Protein AF-A0A1I8H0V3-F1 (afdb_monomer)

Nearest PDB structures (foldseek):
  1wdz-assembly1_B  TM=2.741E-01  e=2.315E+00  Homo sapiens
  2d1l-assembly1_A  TM=2.618E-01  e=2.797E+00  Mus musculus
  3qwe-assembly1_A-2  TM=2.546E-01  e=4.279E+00  Homo sapiens

Secondary structure (DSSP, 8-state):
----BS---TT-SS---B---HHHHS-TTTHHHHHHHHHHHHIIIIIIHHHHHHHHHHHHHHS-TTTHHHHHHHHHHHHHHHHHHHHHHIIIIIHHHHHHHHHT-HHHHHHHHHHHHHHHHHHHHHHHT-TTSS--HHHHHHHGGGT-HHHHHHHHHHHHHHHHHHHHHHHHHHHHHHHHHHTT--HHHHHHHHHHHHHH-HHHHHHHHHHHHHHHHHHHHHSS---

Solvent-accessible surface area (backbone atoms only — not comparable to full-atom values): 11715 Å² total; per-residue (Å²): 132,75,50,61,28,63,84,59,62,92,84,49,96,63,71,43,80,33,68,79,52,60,82,84,53,27,53,80,90,49,36,65,62,53,50,50,54,50,52,49,51,44,45,47,47,71,46,48,36,51,53,34,34,54,35,20,44,43,39,33,74,58,42,50,89,88,43,33,69,52,28,42,40,17,28,54,38,14,51,52,46,53,62,51,46,47,63,48,48,42,63,54,23,52,45,25,46,51,48,12,62,48,66,74,32,37,47,29,44,52,46,16,56,59,43,42,51,53,50,49,52,52,37,50,48,38,21,44,7,52,86,61,69,23,34,26,5,50,52,47,12,58,64,29,54,82,67,37,57,67,53,13,52,52,12,38,51,48,14,50,51,34,46,53,50,41,53,51,49,51,51,49,51,55,52,52,49,53,51,43,67,70,69,74,54,39,72,68,55,16,51,50,54,49,52,51,54,53,63,67,31,65,69,52,43,48,54,50,49,52,51,49,52,50,52,53,51,54,51,58,70,65,66,76,81,80,130

pLDDT: mean 87.57, std 10.64, range [41.91, 97.81]

InterPro domains:
  IPR007273 SCAMP [PF04144] (3-183)
  IPR007273 SCAMP [PTHR10687] (1-205)

Organism: NCBI:txid282301

Structure (mmCIF, N/CA/C/O backbone):
data_AF-A0A1I8H0V3-F1
#
_entry.id   AF-A0A1I8H0V3-F1
#
loop_
_atom_site.group_PDB
_atom_site.id
_atom_site.type_symbol
_atom_site.label_atom_id
_atom_site.label_alt_id
_atom_site.label_comp_id
_atom_site.label_asym_id
_atom_site.label_entity_id
_atom_site.label_seq_id
_atom_site.pdbx_PDB_ins_code
_atom_site.Cartn_x
_atom_site.Cartn_y
_atom_site.Cartn_z
_atom_site.occupancy
_atom_site.B_iso_or_equiv
_atom_site.auth_seq_id
_atom_site.auth_comp_id
_atom_site.auth_asym_id
_atom_site.auth_atom_id
_atom_site.pdbx_PDB_model_num
ATOM 1 N N . ARG A 1 1 ? -3.691 15.090 23.347 1.00 69.50 1 ARG A N 1
ATOM 2 C CA . ARG A 1 1 ? -2.360 14.449 23.194 1.00 69.50 1 ARG A CA 1
ATOM 3 C C . ARG A 1 1 ? -1.689 15.078 21.980 1.00 69.50 1 ARG A C 1
ATOM 5 O O . ARG A 1 1 ? -2.413 15.394 21.044 1.00 69.50 1 ARG A O 1
ATOM 12 N N . ASN A 1 2 ? -0.375 15.296 22.010 1.00 82.06 2 ASN A N 1
ATOM 13 C CA . ASN A 1 2 ? 0.344 15.921 20.894 1.00 82.06 2 ASN A CA 1
ATOM 14 C C . ASN A 1 2 ? 0.467 14.948 19.722 1.00 82.06 2 ASN A C 1
ATOM 16 O O . ASN A 1 2 ? 0.714 13.768 19.946 1.00 82.06 2 ASN A O 1
ATOM 20 N N . ASN A 1 3 ? 0.304 15.437 18.494 1.00 85.25 3 ASN A N 1
ATOM 21 C CA . ASN A 1 3 ? 0.481 14.622 17.296 1.00 85.25 3 ASN A CA 1
ATOM 22 C C . ASN A 1 3 ? 1.932 14.129 17.189 1.00 85.25 3 ASN A C 1
ATOM 24 O O . ASN A 1 3 ? 2.866 14.895 17.414 1.00 85.25 3 ASN A O 1
ATOM 28 N N . ASN A 1 4 ? 2.111 12.856 16.841 1.00 86.50 4 ASN A N 1
ATOM 29 C CA . ASN A 1 4 ? 3.410 12.177 16.772 1.00 86.50 4 ASN A CA 1
ATOM 30 C C . ASN A 1 4 ? 3.657 11.466 15.426 1.00 86.50 4 ASN A C 1
ATOM 32 O O . ASN A 1 4 ? 4.731 10.910 15.218 1.00 86.50 4 ASN A O 1
ATOM 36 N N . TRP A 1 5 ? 2.682 11.480 14.513 1.00 84.31 5 TRP A N 1
ATOM 37 C CA . TRP A 1 5 ? 2.722 10.767 13.244 1.00 84.31 5 TRP A CA 1
ATOM 38 C C . TRP A 1 5 ? 2.234 11.644 12.069 1.00 84.31 5 TRP A C 1
ATOM 40 O O . TRP A 1 5 ? 1.253 12.375 12.235 1.00 84.31 5 TRP A O 1
ATOM 50 N N . PRO A 1 6 ? 2.828 11.568 10.862 1.00 81.19 6 PRO A N 1
ATOM 51 C CA . PRO A 1 6 ? 3.992 10.757 10.503 1.00 81.19 6 PRO A CA 1
ATOM 52 C C . PRO A 1 6 ? 5.288 11.302 11.127 1.00 81.19 6 PRO A C 1
ATOM 54 O O . PRO A 1 6 ? 5.423 12.518 11.269 1.00 81.19 6 PRO A O 1
ATOM 57 N N . PRO A 1 7 ? 6.235 10.427 11.521 1.00 73.88 7 PRO A N 1
ATOM 58 C CA . PRO A 1 7 ? 7.533 10.840 12.041 1.00 73.88 7 PRO A CA 1
ATOM 59 C C . PRO A 1 7 ? 8.401 11.319 10.876 1.00 73.88 7 PRO A C 1
ATOM 61 O O . PRO A 1 7 ? 9.152 10.552 10.274 1.00 73.88 7 PRO A O 1
ATOM 64 N N . LEU A 1 8 ? 8.229 12.583 10.504 1.00 74.44 8 LEU A N 1
ATOM 65 C CA . LEU A 1 8 ? 8.982 13.205 9.424 1.00 74.44 8 LEU A CA 1
ATOM 66 C C . LEU A 1 8 ? 10.283 13.818 9.963 1.00 74.44 8 LEU A C 1
ATOM 68 O O . LEU A 1 8 ? 10.313 14.284 11.106 1.00 74.44 8 LEU A O 1
ATOM 72 N N . PRO A 1 9 ? 11.362 13.833 9.161 1.00 74.88 9 PRO A N 1
ATOM 73 C CA . PRO A 1 9 ? 12.572 14.569 9.503 1.00 74.88 9 PRO A CA 1
ATOM 74 C C . PRO A 1 9 ? 12.274 16.051 9.752 1.00 74.88 9 PRO A C 1
ATOM 76 O O . PRO A 1 9 ? 11.379 16.618 9.126 1.00 74.88 9 PRO A O 1
ATOM 79 N N . SER A 1 10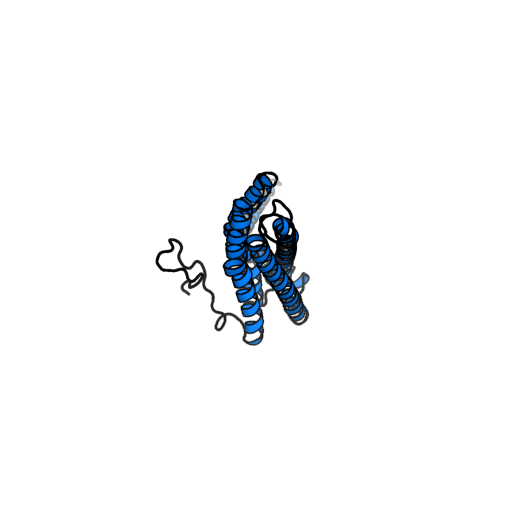 ? 13.077 16.706 10.592 1.00 75.50 10 SER A N 1
ATOM 80 C CA . SER A 1 10 ? 12.904 18.124 10.951 1.00 75.50 10 SER A CA 1
ATOM 81 C C . SER A 1 10 ? 12.956 19.096 9.765 1.00 75.50 10 SER A C 1
ATOM 83 O O . SER A 1 10 ? 12.502 20.228 9.896 1.00 75.50 10 SER A O 1
ATOM 85 N N . PHE A 1 11 ? 13.488 18.671 8.614 1.00 79.19 11 PHE A N 1
ATOM 86 C CA . PHE A 1 11 ? 13.531 19.467 7.386 1.00 79.19 11 PHE A CA 1
ATOM 87 C C . PHE A 1 11 ? 12.229 19.420 6.569 1.00 79.19 11 PHE A C 1
ATOM 89 O O . PHE A 1 11 ? 12.085 20.178 5.611 1.00 79.19 11 PHE A O 1
ATOM 96 N N . CYS A 1 12 ? 11.295 18.515 6.883 1.00 75.19 12 CYS A N 1
ATOM 97 C CA . CYS A 1 12 ? 10.035 18.432 6.156 1.00 75.19 12 CYS A CA 1
ATOM 98 C C . CYS A 1 12 ? 9.126 19.607 6.561 1.00 75.19 12 CYS A C 1
ATOM 100 O O . CYS A 1 12 ? 8.908 19.811 7.756 1.00 75.19 12 CYS A O 1
ATOM 102 N N . PRO A 1 13 ? 8.542 20.358 5.607 1.00 77.12 13 PRO A N 1
ATOM 103 C CA . PRO A 1 13 ? 7.672 21.496 5.922 1.00 77.12 13 PRO A CA 1
ATOM 104 C C . PRO A 1 13 ? 6.344 21.084 6.578 1.00 77.12 13 PRO A C 1
ATOM 106 O O . PRO A 1 13 ? 5.595 21.939 7.044 1.00 77.12 13 PRO A O 1
ATOM 109 N N . VAL A 1 14 ? 6.034 19.785 6.606 1.00 75.06 14 VAL A N 1
ATOM 110 C CA . VAL A 1 14 ? 4.801 19.238 7.171 1.00 75.06 14 VAL A CA 1
ATOM 111 C C . VAL A 1 14 ? 5.126 18.534 8.487 1.00 75.06 14 VAL A C 1
ATOM 113 O O . VAL A 1 14 ? 5.924 17.600 8.520 1.00 75.06 14 VAL A O 1
ATOM 116 N N . GLY A 1 15 ? 4.510 18.988 9.579 1.00 75.38 15 GLY A N 1
ATOM 117 C CA . GLY A 1 15 ? 4.657 18.370 10.895 1.00 75.38 15 GLY A CA 1
ATOM 118 C C . GLY A 1 15 ? 3.761 17.137 11.093 1.00 75.38 15 GLY A C 1
ATOM 119 O O . GLY A 1 15 ? 2.905 16.829 10.256 1.00 75.38 15 GLY A O 1
ATOM 120 N N . PRO A 1 16 ? 3.903 16.440 12.234 1.00 81.56 16 PRO A N 1
ATOM 121 C CA . PRO A 1 16 ? 3.004 15.362 12.624 1.00 81.56 16 PRO A CA 1
ATOM 122 C C . PRO A 1 16 ? 1.532 15.800 12.602 1.00 81.56 16 PRO A C 1
ATOM 124 O O . PRO A 1 16 ? 1.106 16.693 13.336 1.00 81.56 16 PRO A O 1
ATOM 127 N N . CYS A 1 17 ? 0.735 15.148 11.760 1.00 84.44 17 CYS A N 1
ATOM 128 C CA . CYS A 1 17 ? -0.675 15.477 11.545 1.00 84.44 17 CYS A CA 1
ATOM 129 C C . CYS A 1 17 ? -1.610 14.728 12.498 1.00 84.44 17 CYS A C 1
ATOM 131 O O . CYS A 1 17 ? -2.760 15.118 12.688 1.00 84.44 17 CYS A O 1
ATOM 133 N N . PHE A 1 18 ? -1.136 13.635 13.091 1.00 83.75 18 PHE A N 1
ATOM 134 C CA . PHE A 1 18 ? -1.965 12.754 13.883 1.00 83.75 18 PHE A CA 1
ATOM 135 C C . PHE A 1 18 ? -1.247 12.219 15.110 1.00 83.75 18 PHE A C 1
ATOM 137 O O . PHE A 1 18 ? -0.034 12.037 15.118 1.00 83.75 18 PHE A O 1
ATOM 144 N N . TYR A 1 19 ? -2.030 11.886 16.125 1.00 87.00 19 TYR A N 1
ATOM 145 C CA . TYR A 1 19 ? -1.587 11.024 17.206 1.00 87.00 19 TYR A CA 1
ATOM 146 C C . TYR A 1 19 ? -1.843 9.552 16.853 1.00 87.00 19 TYR A C 1
ATOM 148 O O . TYR A 1 19 ? -2.887 9.222 16.272 1.00 87.00 19 TYR A O 1
ATOM 156 N N . GLN A 1 20 ? -0.874 8.698 17.166 1.00 86.44 20 GLN A N 1
ATOM 157 C CA . GLN A 1 20 ? -0.939 7.255 16.988 1.00 86.44 20 GLN A CA 1
ATOM 158 C C . GLN A 1 20 ? -0.073 6.554 18.038 1.00 86.44 20 GLN A C 1
ATOM 160 O O . GLN A 1 20 ? 1.140 6.763 18.091 1.00 86.44 20 GLN A O 1
ATOM 165 N N . ASP A 1 21 ? -0.694 5.702 18.851 1.00 89.81 21 ASP A N 1
ATOM 166 C CA . ASP A 1 21 ? -0.006 4.893 19.862 1.00 89.81 21 ASP A CA 1
ATOM 167 C C . ASP A 1 21 ? -0.683 3.520 19.984 1.00 89.81 21 ASP A C 1
ATOM 169 O O . ASP A 1 21 ? -1.831 3.404 20.416 1.00 89.81 21 ASP A O 1
ATOM 173 N N . PHE A 1 22 ? -0.014 2.459 19.528 1.00 90.94 22 PHE A N 1
ATOM 174 C CA . PHE A 1 22 ? -0.625 1.127 19.489 1.00 90.94 22 PHE A CA 1
ATOM 175 C C . PHE A 1 22 ? -0.748 0.505 20.881 1.00 90.94 22 PHE A C 1
ATOM 177 O O . PHE A 1 22 ? -1.677 -0.262 21.124 1.00 90.94 22 PHE A O 1
ATOM 184 N N . GLU A 1 23 ? 0.183 0.795 21.785 1.00 91.00 23 GLU A N 1
ATOM 185 C CA . GLU A 1 23 ? 0.182 0.258 23.140 1.00 91.00 23 GLU A CA 1
ATOM 186 C C . GLU A 1 23 ? -0.943 0.873 23.972 1.00 91.00 23 GLU A C 1
ATOM 188 O O . GLU A 1 23 ? -1.650 0.147 24.674 1.00 91.00 23 GLU A O 1
ATOM 193 N N . LEU A 1 24 ? -1.134 2.189 23.870 1.00 91.62 24 LEU A N 1
ATOM 194 C CA . LEU A 1 24 ? -2.123 2.909 24.668 1.00 91.62 24 LEU A CA 1
ATOM 195 C C . LEU A 1 24 ? -3.530 2.883 24.072 1.00 91.62 24 LEU A C 1
ATOM 197 O O . LEU A 1 24 ? -4.492 2.908 24.836 1.00 91.62 24 LEU A O 1
ATOM 201 N N . GLU A 1 25 ? -3.679 2.895 22.745 1.00 92.31 25 GLU A N 1
ATOM 202 C CA . GLU A 1 25 ? -5.002 3.051 22.118 1.00 92.31 25 GLU A CA 1
ATOM 203 C C . GLU A 1 25 ? -5.620 1.732 21.643 1.00 92.31 25 GLU A C 1
ATOM 205 O O . GLU A 1 25 ? -6.838 1.657 21.530 1.00 92.31 25 GLU A O 1
ATOM 210 N N . ILE A 1 26 ? -4.828 0.690 21.365 1.00 94.25 26 ILE A N 1
ATOM 211 C CA . ILE A 1 26 ? -5.353 -0.583 20.847 1.00 94.25 26 ILE A CA 1
ATOM 212 C C . ILE A 1 26 ? -5.359 -1.653 21.954 1.00 94.25 26 ILE A C 1
ATOM 214 O O . ILE A 1 26 ? -4.308 -1.902 22.564 1.00 94.25 26 ILE A O 1
ATOM 218 N N . PRO A 1 27 ? -6.496 -2.345 22.188 1.00 92.75 27 PRO A N 1
ATOM 219 C CA . PRO A 1 27 ? -6.569 -3.479 23.109 1.00 92.75 27 PRO A CA 1
ATOM 220 C C . PRO A 1 27 ? -5.523 -4.554 22.790 1.00 92.75 27 PRO A C 1
ATOM 222 O O . PRO A 1 27 ? -5.247 -4.842 21.622 1.00 92.75 27 PRO A O 1
ATOM 225 N N . GLN A 1 28 ? -4.938 -5.168 23.825 1.00 92.25 28 GLN A N 1
ATOM 226 C CA . GLN A 1 28 ? -3.781 -6.068 23.698 1.00 92.25 28 GLN A CA 1
ATOM 227 C C . GLN A 1 28 ? -3.993 -7.212 22.694 1.00 92.25 28 GLN A C 1
ATOM 229 O O . GLN A 1 28 ? -3.074 -7.545 21.942 1.00 92.25 28 GLN A O 1
ATOM 234 N N . GLU A 1 29 ? -5.200 -7.768 22.647 1.00 90.19 29 GLU A N 1
ATOM 235 C CA . GLU A 1 29 ? -5.620 -8.824 21.721 1.00 90.19 29 GLU A CA 1
ATOM 236 C C . GLU A 1 29 ? -5.540 -8.423 20.237 1.00 90.19 29 GLU A C 1
ATOM 238 O O . GLU A 1 29 ? -5.174 -9.246 19.395 1.00 90.19 29 GLU A O 1
ATOM 243 N N . PHE A 1 30 ? -5.773 -7.148 19.905 1.00 92.25 30 PHE A N 1
ATOM 244 C CA . PHE A 1 30 ? -5.799 -6.656 18.522 1.00 92.25 30 PHE A CA 1
ATOM 245 C C . PHE A 1 30 ? -4.509 -5.955 18.084 1.00 92.25 30 PHE A C 1
ATOM 247 O O . PHE A 1 30 ? -4.297 -5.733 16.890 1.00 92.25 30 PHE A O 1
ATOM 254 N N . ARG A 1 31 ? -3.580 -5.652 19.000 1.00 93.50 31 ARG A N 1
ATOM 255 C CA . ARG A 1 31 ? -2.332 -4.931 18.665 1.00 93.50 31 ARG A CA 1
ATOM 256 C C . ARG A 1 31 ? -1.562 -5.573 17.515 1.00 93.50 31 ARG A C 1
ATOM 258 O O . ARG A 1 31 ? -1.081 -4.871 16.631 1.00 93.50 31 ARG A O 1
ATOM 265 N N . ARG A 1 32 ? -1.465 -6.908 17.488 1.00 93.19 32 ARG A N 1
ATOM 266 C CA . ARG A 1 32 ? -0.737 -7.631 16.430 1.00 93.19 32 ARG A CA 1
ATOM 267 C C . ARG A 1 32 ? -1.361 -7.426 15.048 1.00 93.19 32 ARG A C 1
ATOM 269 O O . ARG A 1 32 ? -0.621 -7.200 14.097 1.00 93.19 32 ARG A O 1
ATOM 276 N N . ILE A 1 33 ? -2.690 -7.486 14.932 1.00 94.19 33 ILE A N 1
ATOM 277 C CA . ILE A 1 33 ? -3.367 -7.348 13.635 1.00 94.19 33 ILE A CA 1
ATOM 278 C C . ILE A 1 33 ? -3.330 -5.899 13.135 1.00 94.19 33 ILE A C 1
ATOM 280 O O . ILE A 1 33 ? -3.067 -5.668 11.958 1.00 94.19 33 ILE A O 1
ATOM 284 N N . VAL A 1 34 ? -3.485 -4.918 14.031 1.00 95.31 34 VAL A N 1
ATOM 285 C CA . VAL A 1 34 ? -3.424 -3.494 13.662 1.00 95.31 34 VAL A CA 1
ATOM 286 C C . VAL A 1 34 ? -1.999 -3.087 13.268 1.00 95.31 34 VAL A C 1
ATOM 288 O O . VAL A 1 34 ? -1.818 -2.387 12.272 1.00 95.31 34 VAL A O 1
ATOM 291 N N . ARG A 1 35 ? -0.971 -3.577 13.978 1.00 94.44 35 ARG A N 1
ATOM 292 C CA . ARG A 1 35 ? 0.435 -3.378 13.579 1.00 94.44 35 ARG A CA 1
ATOM 293 C C . ARG A 1 35 ? 0.753 -4.044 12.244 1.00 94.44 35 ARG A C 1
ATOM 295 O O . ARG A 1 35 ? 1.443 -3.439 11.435 1.00 94.44 35 ARG A O 1
ATOM 302 N N . LEU A 1 36 ? 0.245 -5.254 11.995 1.00 94.62 36 LEU A N 1
ATOM 303 C CA . LEU A 1 36 ? 0.407 -5.909 10.694 1.00 94.62 36 LEU A CA 1
ATOM 304 C C . LEU A 1 36 ? -0.165 -5.033 9.572 1.00 94.62 36 LEU A C 1
ATOM 306 O O . LEU A 1 36 ? 0.533 -4.784 8.596 1.00 94.62 36 LEU A O 1
ATOM 310 N N . GLY A 1 37 ? -1.385 -4.511 9.740 1.00 95.00 37 GLY A N 1
ATOM 311 C CA . GLY A 1 37 ? -1.982 -3.580 8.779 1.00 95.00 37 GLY A CA 1
ATOM 312 C C . GLY A 1 37 ? -1.141 -2.318 8.567 1.00 95.00 37 GLY A C 1
ATOM 313 O O . GLY A 1 37 ? -0.949 -1.894 7.433 1.00 95.00 37 GLY A O 1
ATOM 314 N N . TYR A 1 38 ? -0.568 -1.759 9.637 1.00 94.25 38 TYR A N 1
ATOM 315 C CA . TYR A 1 38 ? 0.328 -0.602 9.543 1.00 94.25 38 TYR A CA 1
ATOM 316 C C . TYR A 1 38 ? 1.608 -0.906 8.758 1.00 94.25 38 TYR A C 1
ATOM 318 O O . TYR A 1 38 ? 1.998 -0.128 7.891 1.00 94.25 38 TYR A O 1
ATOM 326 N N . TYR A 1 39 ? 2.261 -2.035 9.040 1.00 93.62 39 TYR A N 1
ATOM 327 C CA . TYR A 1 39 ? 3.485 -2.415 8.341 1.00 93.62 39 TYR A CA 1
ATOM 328 C C . TYR A 1 39 ? 3.230 -2.794 6.884 1.00 93.62 39 TYR A C 1
ATOM 330 O O . TYR A 1 39 ? 4.068 -2.485 6.044 1.00 93.62 39 TYR A O 1
ATOM 338 N N . LEU A 1 40 ? 2.079 -3.392 6.562 1.00 94.00 40 LEU A N 1
ATOM 339 C CA . LEU A 1 40 ? 1.676 -3.632 5.174 1.00 94.00 40 LEU A CA 1
ATOM 340 C C . LEU A 1 40 ? 1.434 -2.326 4.425 1.00 94.00 40 LEU A C 1
ATOM 342 O O . LEU A 1 40 ? 1.961 -2.147 3.329 1.00 94.00 40 LEU A O 1
ATOM 346 N N . TRP A 1 41 ? 0.727 -1.382 5.048 1.00 94.25 41 TRP A N 1
ATOM 347 C CA . TRP A 1 41 ? 0.550 -0.044 4.493 1.00 94.25 41 TRP A CA 1
ATOM 348 C C . TRP A 1 41 ? 1.902 0.646 4.244 1.00 94.25 41 TRP A C 1
ATOM 350 O O . TRP A 1 41 ? 2.150 1.113 3.135 1.00 94.25 41 TRP A O 1
ATOM 360 N N . MET A 1 42 ? 2.810 0.632 5.228 1.00 91.19 42 MET A N 1
ATOM 361 C CA . MET A 1 42 ? 4.167 1.176 5.087 1.00 91.19 42 MET A CA 1
ATOM 362 C C . MET A 1 42 ? 4.972 0.467 3.995 1.00 91.19 42 MET A C 1
ATOM 364 O O . MET A 1 42 ? 5.639 1.133 3.212 1.00 91.19 42 MET A O 1
ATOM 368 N N . ALA A 1 43 ? 4.924 -0.863 3.912 1.00 92.00 43 ALA A N 1
ATOM 369 C CA . ALA A 1 43 ? 5.640 -1.617 2.887 1.00 92.00 43 ALA A CA 1
ATOM 370 C C . ALA A 1 43 ? 5.118 -1.283 1.483 1.00 92.00 43 ALA A C 1
ATOM 372 O O . ALA A 1 43 ? 5.907 -1.054 0.568 1.00 92.00 43 ALA A O 1
ATOM 373 N N . HIS A 1 44 ? 3.800 -1.181 1.314 1.00 89.56 44 HIS A N 1
ATOM 374 C CA . HIS A 1 44 ? 3.197 -0.774 0.051 1.00 89.56 44 HIS A CA 1
ATOM 375 C C . HIS A 1 44 ? 3.608 0.652 -0.344 1.00 89.56 44 HIS A C 1
ATOM 377 O O . HIS A 1 44 ? 4.140 0.870 -1.431 1.00 89.56 44 HIS A O 1
ATOM 383 N N . VAL A 1 45 ? 3.413 1.611 0.563 1.00 85.12 45 VAL A N 1
ATOM 384 C CA . VAL A 1 45 ? 3.601 3.045 0.314 1.00 85.12 45 VAL A CA 1
ATOM 385 C C . VAL A 1 45 ? 5.070 3.460 0.266 1.00 85.12 45 VAL A C 1
ATOM 387 O O . VAL A 1 45 ? 5.495 4.106 -0.686 1.00 85.12 45 VAL A O 1
ATOM 390 N N . ALA A 1 46 ? 5.845 3.117 1.293 1.00 74.25 46 ALA A N 1
ATOM 391 C CA . ALA A 1 46 ? 7.206 3.611 1.469 1.00 74.25 46 ALA A CA 1
ATOM 392 C C . ALA A 1 46 ? 8.251 2.740 0.769 1.00 74.25 46 ALA A C 1
ATOM 394 O O . ALA A 1 46 ? 9.304 3.248 0.414 1.00 74.25 46 ALA A O 1
ATOM 395 N N . ALA A 1 47 ? 8.001 1.444 0.566 1.00 77.38 47 ALA A N 1
ATOM 396 C CA . ALA A 1 47 ? 8.958 0.595 -0.139 1.00 77.38 47 ALA A CA 1
ATOM 397 C C . ALA A 1 47 ? 8.542 0.406 -1.597 1.00 77.38 47 ALA A C 1
ATOM 399 O O . ALA A 1 47 ? 9.268 0.822 -2.495 1.00 77.38 47 ALA A O 1
ATOM 400 N N . VAL A 1 48 ? 7.365 -0.172 -1.848 1.00 86.50 48 VAL A N 1
ATOM 401 C CA . VAL A 1 48 ? 7.044 -0.695 -3.182 1.00 86.50 48 VAL A CA 1
ATOM 402 C C . VAL A 1 48 ? 6.657 0.393 -4.192 1.00 86.50 48 VAL A C 1
ATOM 404 O O . VAL A 1 4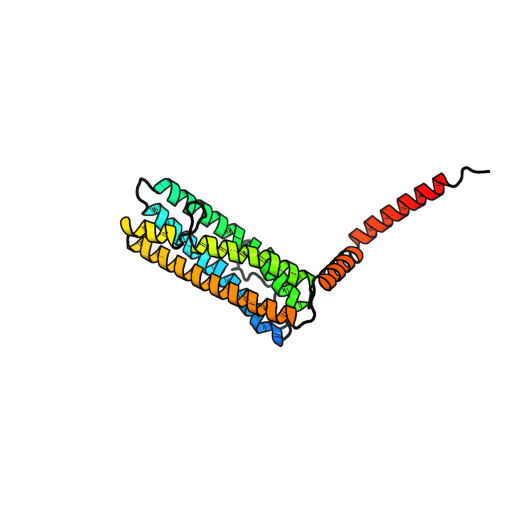8 ? 7.122 0.335 -5.327 1.00 86.50 48 VAL A O 1
ATOM 407 N N . LEU A 1 49 ? 5.894 1.426 -3.818 1.00 92.50 49 LEU A N 1
ATOM 408 C CA . LEU A 1 49 ? 5.574 2.523 -4.752 1.00 92.50 49 LEU A CA 1
ATOM 409 C C . LEU A 1 49 ? 6.800 3.384 -5.113 1.00 92.50 49 LEU A C 1
ATOM 411 O O . LEU A 1 49 ? 6.940 3.793 -6.270 1.00 92.50 49 LEU A O 1
ATOM 415 N N . LEU A 1 50 ? 7.717 3.606 -4.163 1.00 92.69 50 LEU A N 1
ATOM 416 C CA . LEU A 1 50 ? 8.966 4.331 -4.425 1.00 92.69 50 LEU A CA 1
ATOM 417 C C . LEU A 1 50 ? 9.882 3.545 -5.368 1.00 92.69 50 LEU A C 1
ATOM 419 O O . LEU A 1 50 ? 10.295 4.082 -6.397 1.00 92.69 50 LEU A O 1
ATOM 423 N N . ILE A 1 51 ? 10.153 2.265 -5.083 1.00 94.62 51 ILE A N 1
ATOM 424 C CA . ILE A 1 51 ? 10.975 1.438 -5.986 1.00 94.62 51 ILE A CA 1
ATOM 425 C C . ILE A 1 51 ? 10.283 1.212 -7.332 1.00 94.62 51 ILE A C 1
ATOM 427 O O . ILE A 1 51 ? 10.965 1.155 -8.348 1.00 94.62 51 ILE A O 1
ATOM 431 N N . ASN A 1 52 ? 8.946 1.145 -7.371 1.00 96.81 52 ASN A N 1
ATOM 432 C CA . ASN A 1 52 ? 8.200 1.069 -8.623 1.00 96.81 52 ASN A CA 1
ATOM 433 C C . ASN A 1 52 ? 8.433 2.311 -9.477 1.00 96.81 52 ASN A C 1
ATOM 435 O O . ASN A 1 52 ? 8.687 2.161 -10.662 1.00 96.81 52 ASN A O 1
ATOM 439 N N . THR A 1 53 ? 8.431 3.506 -8.883 1.00 96.56 53 THR A N 1
ATOM 440 C CA . THR A 1 53 ? 8.726 4.750 -9.612 1.00 96.56 53 THR A CA 1
ATOM 441 C C . THR A 1 53 ? 10.133 4.726 -10.221 1.00 96.56 53 THR A C 1
ATOM 443 O O . THR A 1 53 ? 10.315 5.128 -11.371 1.00 96.56 53 THR A O 1
ATOM 446 N N . LEU A 1 54 ? 11.122 4.188 -9.496 1.00 95.88 54 LEU A N 1
ATOM 447 C CA . LEU A 1 54 ? 12.476 3.976 -10.025 1.00 95.88 54 LEU A CA 1
ATOM 448 C C . LEU A 1 54 ? 12.503 2.921 -11.143 1.00 95.88 54 LEU A C 1
ATOM 450 O O . LEU A 1 54 ? 13.187 3.104 -12.146 1.00 95.88 54 LEU A O 1
ATOM 454 N N . GLY A 1 55 ? 11.740 1.836 -11.004 1.00 96.44 55 GLY A N 1
ATOM 455 C CA . GLY A 1 55 ? 11.634 0.791 -12.024 1.00 96.44 55 GLY A CA 1
ATOM 456 C C . GLY A 1 55 ? 10.969 1.283 -13.305 1.00 96.44 55 GLY A C 1
ATOM 457 O O . GLY A 1 55 ? 11.450 1.006 -14.399 1.00 96.44 55 GLY A O 1
ATOM 458 N N . THR A 1 56 ? 9.912 2.084 -13.189 1.00 96.88 56 THR A N 1
ATOM 459 C CA . THR A 1 56 ? 9.244 2.702 -14.339 1.00 96.88 56 THR A CA 1
ATOM 460 C C . THR A 1 56 ? 10.092 3.798 -14.978 1.00 96.88 56 THR A C 1
ATOM 462 O O . THR A 1 56 ? 9.992 4.007 -16.181 1.00 96.88 56 THR A O 1
ATOM 465 N N . LEU A 1 57 ? 10.961 4.470 -14.212 1.00 96.75 57 LEU A N 1
ATOM 466 C CA . LEU A 1 57 ? 11.961 5.382 -14.771 1.00 96.75 57 LEU A CA 1
ATOM 467 C C . LEU A 1 57 ? 12.995 4.614 -15.602 1.00 96.75 57 LEU A C 1
ATOM 469 O O . LEU A 1 57 ? 13.287 5.013 -16.725 1.00 96.75 57 LEU A O 1
ATOM 473 N N . ALA A 1 58 ? 13.507 3.494 -15.083 1.00 95.19 58 ALA A N 1
ATOM 474 C CA . ALA A 1 58 ? 14.402 2.619 -15.840 1.00 95.19 58 ALA A CA 1
ATOM 475 C C . ALA A 1 58 ? 13.719 2.092 -17.112 1.00 95.19 58 ALA A C 1
ATOM 477 O O . ALA A 1 58 ? 14.327 2.101 -18.178 1.00 95.19 58 ALA A O 1
ATOM 478 N N . TYR A 1 59 ? 12.438 1.719 -17.021 1.00 95.62 59 TYR A N 1
ATOM 479 C CA . TYR A 1 59 ? 11.640 1.345 -18.187 1.00 95.62 59 TYR A CA 1
ATOM 480 C C . TYR A 1 59 ? 11.564 2.480 -19.212 1.00 95.62 59 TYR A C 1
ATOM 482 O O . TYR A 1 59 ? 11.765 2.238 -20.393 1.00 95.62 59 TYR A O 1
ATOM 490 N N . PHE A 1 60 ? 11.330 3.719 -18.778 1.00 95.81 60 PHE A N 1
ATOM 491 C CA . PHE A 1 60 ? 11.257 4.870 -19.676 1.00 95.81 60 PHE A CA 1
ATOM 492 C C . PHE A 1 60 ? 12.587 5.192 -20.372 1.00 95.81 60 PHE A C 1
ATOM 494 O O . PHE A 1 60 ? 12.578 5.525 -21.553 1.00 95.81 60 PHE A O 1
ATOM 501 N N . ILE A 1 61 ? 13.714 5.072 -19.665 1.00 94.75 61 ILE A N 1
ATOM 502 C CA . ILE A 1 61 ? 15.051 5.357 -20.214 1.00 94.75 61 ILE A CA 1
ATOM 503 C C . ILE A 1 61 ? 15.478 4.294 -21.231 1.00 94.75 61 ILE A C 1
ATOM 505 O O . ILE A 1 61 ? 16.051 4.623 -22.265 1.00 94.75 61 ILE A O 1
ATOM 509 N N . GLU A 1 62 ? 15.212 3.025 -20.929 1.00 94.44 62 GLU A N 1
ATOM 510 C CA . GLU A 1 62 ? 15.718 1.887 -21.702 1.00 94.44 62 GLU A CA 1
ATOM 511 C C . GLU A 1 62 ? 14.722 1.383 -22.761 1.00 94.44 62 GLU A C 1
ATOM 513 O O . GLU A 1 62 ? 15.058 0.511 -23.568 1.00 94.44 62 GLU A O 1
ATOM 518 N N . ALA A 1 63 ? 13.475 1.869 -22.743 1.00 90.00 63 ALA A N 1
ATOM 519 C CA . ALA A 1 63 ? 12.455 1.460 -23.699 1.00 90.00 63 ALA A CA 1
ATOM 520 C C . ALA A 1 63 ? 12.902 1.716 -25.143 1.00 90.00 63 ALA A C 1
ATOM 522 O O . ALA A 1 63 ? 13.561 2.705 -25.468 1.00 90.00 63 ALA A O 1
ATOM 523 N N . SER A 1 64 ? 12.482 0.819 -26.036 1.00 86.25 64 SER A N 1
ATOM 524 C CA . SER A 1 64 ? 12.699 0.988 -27.468 1.00 86.25 64 SER A CA 1
ATOM 525 C C . SER A 1 64 ? 12.008 2.265 -27.967 1.00 86.25 64 SER A C 1
ATOM 527 O O . SER A 1 64 ? 11.005 2.707 -27.403 1.00 86.25 64 SER A O 1
ATOM 529 N N . SER A 1 65 ? 12.478 2.833 -29.081 1.00 83.56 65 SER A N 1
ATOM 530 C CA . SER A 1 65 ? 11.845 4.013 -29.693 1.00 83.56 65 SER A CA 1
ATOM 531 C C . SER A 1 65 ? 10.367 3.799 -30.047 1.00 83.56 65 SER A C 1
ATOM 533 O O . SER A 1 65 ? 9.611 4.766 -30.117 1.00 83.56 65 SER A O 1
ATOM 535 N N . THR A 1 66 ? 9.944 2.545 -30.232 1.00 83.62 66 THR A N 1
ATOM 536 C CA . THR A 1 66 ? 8.549 2.184 -30.530 1.00 83.62 66 THR A CA 1
ATOM 537 C C . THR A 1 66 ? 7.668 2.226 -29.275 1.00 83.62 66 THR A C 1
ATOM 539 O O . THR A 1 66 ? 6.493 2.571 -29.369 1.00 83.62 66 THR A O 1
ATOM 542 N N . ASP A 1 67 ? 8.235 1.957 -28.094 1.00 85.56 67 ASP A N 1
ATOM 543 C CA . ASP A 1 67 ? 7.503 1.858 -26.821 1.00 85.56 67 ASP A CA 1
ATOM 544 C C . ASP A 1 67 ? 7.681 3.085 -25.910 1.00 85.56 67 ASP A C 1
ATOM 546 O O . ASP A 1 67 ? 7.073 3.163 -24.839 1.00 85.56 67 ASP A O 1
ATOM 550 N N . ALA A 1 68 ? 8.492 4.063 -26.325 1.00 87.88 68 ALA A N 1
ATOM 551 C CA . ALA A 1 68 ? 8.871 5.223 -25.518 1.00 87.88 68 ALA A CA 1
ATOM 552 C C . ALA A 1 68 ? 7.667 6.030 -24.991 1.00 87.88 68 ALA A C 1
ATOM 554 O O . ALA A 1 68 ? 7.680 6.494 -23.849 1.00 87.88 68 ALA A O 1
ATOM 555 N N . SER A 1 69 ? 6.601 6.170 -25.786 1.00 91.88 69 SER A N 1
ATOM 556 C CA . SER A 1 69 ? 5.377 6.874 -25.372 1.00 91.88 69 SER A CA 1
ATOM 557 C C . SER A 1 69 ? 4.638 6.135 -24.251 1.00 91.88 69 SER A C 1
ATOM 559 O O . SER A 1 69 ? 4.218 6.747 -23.268 1.00 91.88 69 SER A O 1
ATOM 561 N N . THR A 1 70 ? 4.527 4.811 -24.363 1.00 93.50 70 THR A N 1
ATOM 562 C CA . THR A 1 70 ? 3.911 3.947 -23.351 1.00 93.50 70 THR A CA 1
ATOM 563 C C . THR A 1 70 ? 4.733 3.937 -22.071 1.00 93.50 70 THR A C 1
ATOM 565 O O . THR A 1 70 ? 4.181 4.148 -20.990 1.00 93.50 70 THR A O 1
ATOM 568 N N . ALA A 1 71 ? 6.052 3.767 -22.177 1.00 94.19 71 ALA A N 1
ATOM 569 C CA . ALA A 1 71 ? 6.947 3.762 -21.025 1.00 94.19 71 ALA A CA 1
ATOM 570 C C . ALA A 1 71 ? 6.951 5.118 -20.296 1.00 94.19 71 ALA A C 1
ATOM 572 O O . ALA A 1 71 ? 6.879 5.160 -19.066 1.00 94.19 71 ALA A O 1
ATOM 573 N N . GLY A 1 72 ? 6.921 6.228 -21.043 1.00 94.69 72 GLY A N 1
ATOM 574 C CA . GLY A 1 72 ? 6.810 7.575 -20.481 1.00 94.69 72 GLY A CA 1
ATOM 575 C C . GLY A 1 72 ? 5.494 7.806 -19.742 1.00 94.69 72 GLY A C 1
ATOM 576 O O . GLY A 1 72 ? 5.491 8.357 -18.642 1.00 94.69 72 GLY A O 1
ATOM 577 N N . ALA A 1 73 ? 4.375 7.324 -20.287 1.00 96.12 73 ALA A N 1
ATOM 578 C CA . ALA A 1 73 ? 3.086 7.387 -19.603 1.00 96.12 73 ALA A CA 1
ATOM 579 C C . ALA A 1 73 ? 3.064 6.530 -18.327 1.00 96.12 73 ALA A C 1
ATOM 581 O O . ALA A 1 73 ? 2.558 6.975 -17.297 1.00 96.12 73 ALA A O 1
ATOM 582 N N . VAL A 1 74 ? 3.648 5.327 -18.361 1.00 96.56 74 VAL A N 1
ATOM 583 C CA . VAL A 1 74 ? 3.792 4.468 -17.175 1.00 96.56 74 VAL A CA 1
ATOM 584 C C . VAL A 1 74 ? 4.620 5.177 -16.094 1.00 96.56 74 VAL A C 1
ATOM 586 O O . VAL A 1 74 ? 4.192 5.232 -14.945 1.00 96.56 74 VAL A O 1
ATOM 589 N N . PHE A 1 75 ? 5.741 5.807 -16.439 1.00 97.31 75 PHE A N 1
ATOM 590 C CA . PHE A 1 75 ? 6.517 6.597 -15.477 1.00 97.31 75 PHE A CA 1
ATOM 591 C C . PHE A 1 75 ? 5.756 7.826 -14.940 1.00 97.31 75 PHE A C 1
ATOM 593 O O . PHE A 1 75 ? 5.757 8.102 -13.740 1.00 97.31 75 PHE A O 1
ATOM 600 N N . GLY A 1 76 ? 5.054 8.565 -15.803 1.00 95.94 76 GLY A N 1
ATOM 601 C CA . GLY A 1 76 ? 4.273 9.729 -15.376 1.00 95.94 76 GLY A CA 1
ATOM 602 C C . GLY A 1 76 ? 3.164 9.357 -14.387 1.00 95.94 76 GLY A C 1
ATOM 603 O O . GLY A 1 76 ? 3.003 9.996 -13.345 1.00 95.94 76 GLY A O 1
ATOM 604 N N . VAL A 1 77 ? 2.429 8.279 -14.672 1.00 96.50 77 VAL A N 1
ATOM 605 C CA . VAL A 1 77 ? 1.361 7.789 -13.791 1.00 96.50 77 VAL A CA 1
ATOM 606 C C . VAL A 1 77 ? 1.932 7.217 -12.494 1.00 96.50 77 VAL A C 1
ATOM 608 O O . VAL A 1 77 ? 1.365 7.476 -11.434 1.00 96.50 77 VAL A O 1
ATOM 611 N N . SER A 1 78 ? 3.069 6.510 -12.524 1.00 96.31 78 SER A N 1
ATOM 612 C CA . SER A 1 78 ? 3.689 5.989 -11.298 1.00 96.31 78 SER A CA 1
ATOM 613 C C . SER A 1 78 ? 4.074 7.110 -10.333 1.00 96.31 78 SER A C 1
ATOM 615 O O . SER A 1 78 ? 3.870 6.966 -9.130 1.00 96.31 78 SER A O 1
ATOM 617 N N . LEU A 1 79 ? 4.567 8.244 -10.848 1.00 95.56 79 LEU A N 1
ATOM 618 C CA . LEU A 1 79 ? 4.917 9.417 -10.045 1.00 95.56 79 LEU A CA 1
ATOM 619 C C . LEU A 1 79 ? 3.684 10.002 -9.339 1.00 95.56 79 LEU A C 1
ATOM 621 O O . LEU A 1 79 ? 3.716 10.252 -8.134 1.00 95.56 79 LEU A O 1
ATOM 625 N N . LEU A 1 80 ? 2.576 10.171 -10.071 1.00 94.69 80 LEU A N 1
ATOM 626 C CA . LEU A 1 80 ? 1.311 10.659 -9.510 1.00 94.69 80 LEU A CA 1
ATOM 627 C C . LEU A 1 80 ? 0.772 9.710 -8.437 1.00 94.69 80 LEU A C 1
ATOM 629 O O . LEU A 1 80 ? 0.402 10.142 -7.342 1.00 94.69 80 LEU A O 1
ATOM 633 N N . LEU A 1 81 ? 0.768 8.409 -8.731 1.00 93.12 81 LEU A N 1
ATOM 634 C CA . LEU A 1 81 ? 0.332 7.375 -7.797 1.00 93.12 81 LEU A CA 1
ATOM 635 C C . LEU A 1 81 ? 1.212 7.348 -6.546 1.00 93.12 81 LEU A C 1
ATOM 637 O O . LEU A 1 81 ? 0.682 7.246 -5.443 1.00 93.12 81 LEU A O 1
ATOM 641 N N . CYS A 1 82 ? 2.525 7.525 -6.690 1.00 93.81 82 CYS A N 1
ATOM 642 C CA . CYS A 1 82 ? 3.464 7.570 -5.574 1.00 93.81 82 CYS A CA 1
ATOM 643 C C . CYS A 1 82 ? 3.210 8.742 -4.613 1.00 93.81 82 CYS A C 1
ATOM 645 O O . CYS A 1 82 ? 3.576 8.646 -3.447 1.00 93.81 82 CYS A O 1
ATOM 647 N N . VAL A 1 83 ? 2.578 9.831 -5.062 1.00 91.25 83 VAL A N 1
ATOM 648 C CA . VAL A 1 83 ? 2.254 10.991 -4.212 1.00 91.25 83 VAL A CA 1
ATOM 649 C C . VAL A 1 83 ? 0.825 10.925 -3.670 1.00 91.25 83 VAL A C 1
ATOM 651 O O . VAL A 1 83 ? 0.595 11.253 -2.507 1.00 91.25 83 VAL A O 1
ATOM 654 N N . ILE A 1 84 ? -0.141 10.481 -4.478 1.00 91.31 84 ILE A N 1
ATOM 655 C CA . ILE A 1 84 ? -1.573 10.514 -4.132 1.00 91.31 84 ILE A CA 1
ATOM 656 C C . ILE A 1 84 ? -2.011 9.280 -3.332 1.00 91.31 84 ILE A C 1
ATOM 658 O O . ILE A 1 84 ? -2.787 9.410 -2.379 1.00 91.31 84 ILE A O 1
ATOM 662 N N . LEU A 1 85 ? -1.532 8.077 -3.678 1.00 90.81 85 LEU A N 1
ATOM 663 C CA . LEU A 1 85 ? -1.916 6.854 -2.960 1.00 90.81 85 LEU A CA 1
ATOM 664 C C . LEU A 1 85 ? -1.511 6.868 -1.482 1.00 90.81 85 LEU A C 1
ATOM 666 O O . LEU A 1 85 ? -2.330 6.425 -0.679 1.00 90.81 85 LEU A O 1
ATOM 670 N N . PRO A 1 86 ? -0.329 7.360 -1.063 1.00 91.00 86 PRO A N 1
ATOM 671 C CA . PRO A 1 86 ? 0.054 7.367 0.349 1.00 91.00 86 PRO A CA 1
ATOM 672 C C . PRO A 1 86 ? -0.946 8.067 1.284 1.00 91.00 86 PRO A C 1
ATOM 674 O O . PRO A 1 86 ? -1.454 7.398 2.191 1.00 91.00 86 PRO A O 1
ATOM 677 N N . PRO A 1 87 ? -1.300 9.357 1.091 1.00 89.88 87 PRO A N 1
ATOM 678 C CA . PRO A 1 87 ? -2.263 10.020 1.964 1.00 89.88 87 PRO A CA 1
ATOM 679 C C . PRO A 1 87 ? -3.667 9.422 1.824 1.00 89.88 87 PRO A C 1
ATOM 681 O O . PRO A 1 87 ? -4.347 9.225 2.832 1.00 89.88 87 PRO A O 1
ATOM 684 N N . CYS A 1 88 ? -4.091 9.079 0.602 1.00 91.12 88 CYS A N 1
ATOM 685 C CA . CYS A 1 88 ? -5.412 8.506 0.355 1.00 91.12 88 CYS A CA 1
ATOM 686 C C . CYS A 1 88 ? -5.575 7.153 1.061 1.00 91.12 88 CYS A C 1
ATOM 688 O O . CYS A 1 88 ? -6.493 6.969 1.852 1.00 91.12 88 CYS A O 1
ATOM 690 N N . SER A 1 89 ? -4.647 6.220 0.858 1.00 91.88 89 SER A N 1
ATOM 691 C CA . SER A 1 89 ? -4.685 4.888 1.472 1.00 91.88 89 SER A CA 1
ATOM 692 C C . SER A 1 89 ? -4.622 4.952 3.005 1.00 91.88 89 SER A C 1
ATOM 694 O O . SER A 1 89 ? -5.366 4.249 3.695 1.00 91.88 89 SER A O 1
ATOM 696 N N . PHE A 1 90 ? -3.815 5.863 3.558 1.00 91.69 90 PHE A N 1
ATOM 697 C CA . PHE A 1 90 ? -3.732 6.054 5.002 1.00 91.69 90 PHE A CA 1
ATOM 698 C C . PHE A 1 90 ? -5.071 6.497 5.599 1.00 91.69 90 PHE A C 1
ATOM 700 O O . PHE A 1 90 ? -5.546 5.923 6.582 1.00 91.69 90 PHE A O 1
ATOM 707 N N . ILE A 1 91 ? -5.688 7.519 5.002 1.00 91.19 91 ILE A N 1
ATOM 708 C CA . ILE A 1 91 ? -6.939 8.110 5.488 1.00 91.19 91 ILE A CA 1
ATOM 709 C C . ILE A 1 91 ? -8.126 7.185 5.224 1.00 91.19 91 ILE A C 1
ATOM 711 O O . ILE A 1 91 ? -9.001 7.057 6.080 1.00 91.19 91 ILE A O 1
ATOM 715 N N . CYS A 1 92 ? -8.162 6.541 4.062 1.00 90.44 92 CYS A N 1
ATOM 716 C CA . CYS A 1 92 ? -9.358 5.870 3.573 1.00 90.44 92 CYS A CA 1
ATOM 717 C C . CYS A 1 92 ? -9.452 4.399 3.989 1.00 90.44 92 CYS A C 1
ATOM 719 O O . CYS A 1 92 ? -10.562 3.878 4.005 1.00 90.44 92 CYS A O 1
ATOM 721 N N . TRP A 1 93 ? -8.356 3.726 4.373 1.00 94.31 93 TRP A N 1
ATOM 722 C CA . TRP A 1 93 ? -8.455 2.349 4.886 1.00 94.31 93 TRP A CA 1
ATOM 723 C C . TRP A 1 93 ? -7.677 2.092 6.178 1.00 94.31 93 TRP A C 1
ATOM 725 O O . TRP A 1 93 ? -8.236 1.487 7.096 1.00 94.31 93 TRP A O 1
ATOM 735 N N . PHE A 1 94 ? -6.437 2.572 6.318 1.00 94.50 94 PHE A N 1
ATOM 736 C CA . PHE A 1 94 ? -5.661 2.279 7.531 1.00 94.50 94 PHE A CA 1
ATOM 737 C C . PHE A 1 94 ? -6.264 2.968 8.762 1.00 94.50 94 PHE A C 1
ATOM 739 O O . PHE A 1 94 ? -6.413 2.369 9.827 1.00 94.50 94 PHE A O 1
ATOM 746 N N . ARG A 1 95 ? -6.684 4.226 8.616 1.00 93.75 95 ARG A N 1
ATOM 747 C CA . ARG A 1 95 ? -7.373 4.986 9.666 1.00 93.75 95 ARG A CA 1
ATOM 748 C C . ARG A 1 95 ? -8.693 4.339 10.095 1.00 93.75 95 ARG A C 1
ATOM 750 O O . ARG A 1 95 ? -8.877 4.191 11.305 1.00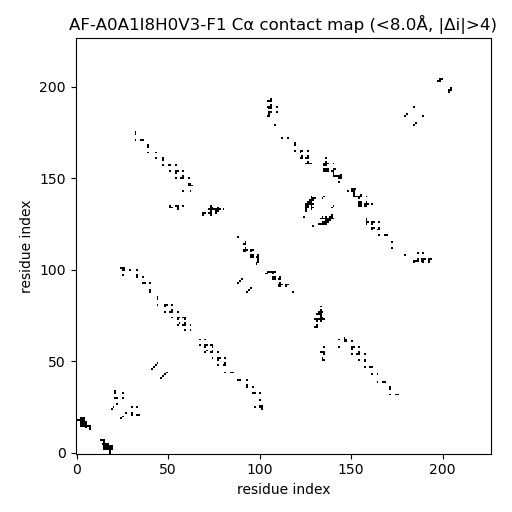 93.75 95 ARG A O 1
ATOM 757 N N . PRO A 1 96 ? -9.597 3.949 9.177 1.00 95.12 96 PRO A N 1
ATOM 758 C CA . PRO A 1 96 ? -10.763 3.144 9.521 1.00 95.12 96 PRO A CA 1
ATOM 759 C C . PRO A 1 96 ? -10.405 1.862 10.269 1.00 95.12 96 PRO A C 1
ATOM 761 O O . PRO A 1 96 ? -10.980 1.625 11.325 1.00 95.12 96 PRO A O 1
ATOM 764 N N . LEU A 1 97 ? -9.406 1.096 9.815 1.00 95.62 97 LEU A N 1
ATOM 765 C CA . LEU A 1 97 ? -8.945 -0.112 10.512 1.00 95.62 97 LEU A CA 1
ATOM 766 C C . LEU A 1 97 ? -8.529 0.191 11.957 1.00 95.62 97 LEU A C 1
ATOM 768 O O . LEU A 1 97 ? -8.967 -0.469 12.898 1.00 95.62 97 LEU A O 1
ATOM 772 N N . TYR A 1 98 ? -7.704 1.221 12.135 1.00 94.69 98 TYR A N 1
ATOM 773 C CA . TYR A 1 98 ? -7.217 1.647 13.440 1.00 94.69 98 TYR A CA 1
ATOM 774 C C . TYR A 1 98 ? -8.368 2.056 14.367 1.00 94.69 98 TYR A C 1
ATOM 776 O O . TYR A 1 98 ? -8.449 1.599 15.506 1.00 94.69 98 TYR A O 1
ATOM 784 N N . LYS A 1 99 ? -9.299 2.882 13.872 1.00 93.19 99 LYS A N 1
ATOM 785 C CA . LYS A 1 99 ? -10.479 3.334 14.628 1.00 93.19 99 LYS A CA 1
ATOM 786 C C . LYS A 1 99 ? -11.436 2.189 14.957 1.00 93.19 99 LYS A C 1
ATOM 788 O O . LYS A 1 99 ? -12.014 2.195 16.042 1.00 93.19 99 LYS A O 1
ATOM 793 N N . ALA A 1 100 ? -11.592 1.228 14.048 1.00 93.25 100 ALA A N 1
ATOM 794 C CA . ALA A 1 100 ? -12.442 0.061 14.239 1.00 93.25 100 ALA A CA 1
ATOM 795 C C . ALA A 1 100 ? -11.988 -0.753 15.453 1.00 93.25 100 ALA A C 1
ATOM 797 O O . ALA A 1 100 ? -12.793 -1.015 16.337 1.00 93.25 100 ALA A O 1
ATOM 798 N N . PHE A 1 101 ? -10.690 -1.052 15.547 1.00 93.56 101 PHE A N 1
ATOM 799 C CA . PHE A 1 101 ? -10.133 -1.808 16.671 1.00 93.56 101 PHE A CA 1
ATOM 800 C C . PHE A 1 101 ? -9.946 -0.991 17.952 1.00 93.56 101 PHE A C 1
ATOM 802 O O . PHE A 1 101 ? -10.016 -1.554 19.040 1.00 93.56 101 PHE A O 1
ATOM 809 N N . LYS A 1 102 ? -9.716 0.322 17.845 1.00 92.88 102 LYS A N 1
ATOM 810 C CA . LYS A 1 102 ? -9.616 1.216 19.008 1.00 92.88 102 LYS A CA 1
ATOM 811 C C . LYS A 1 102 ? -10.944 1.322 19.766 1.00 92.88 102 LYS A C 1
ATOM 813 O O . LYS A 1 102 ? -10.957 1.270 20.988 1.00 92.88 102 LYS A O 1
ATOM 818 N N . ASN A 1 103 ? -12.042 1.512 19.034 1.00 89.25 103 ASN A N 1
ATOM 819 C CA . ASN A 1 103 ? -13.348 1.851 19.608 1.00 89.25 103 ASN A CA 1
ATOM 820 C C . ASN A 1 103 ? -14.387 0.720 19.487 1.00 89.25 103 ASN A C 1
ATOM 822 O O . ASN A 1 103 ? -15.554 0.966 19.767 1.00 89.25 103 ASN A O 1
ATOM 826 N N . ASP A 1 104 ? -14.000 -0.461 18.995 1.00 86.50 104 ASP A N 1
ATOM 827 C CA . ASP A 1 104 ? -14.917 -1.546 18.598 1.00 86.50 104 ASP A CA 1
ATOM 828 C C . ASP A 1 104 ? -16.092 -1.055 17.717 1.00 86.50 104 ASP A C 1
ATOM 830 O O . ASP A 1 104 ? -17.269 -1.341 17.945 1.00 86.50 104 ASP A O 1
ATOM 834 N N . SER A 1 105 ? -15.768 -0.238 16.706 1.00 87.25 105 SER A N 1
ATOM 835 C CA . SER A 1 105 ? -16.771 0.426 15.862 1.00 87.25 105 SER A CA 1
ATOM 836 C C . SER A 1 105 ? -17.093 -0.378 14.605 1.00 87.25 105 SER A C 1
ATOM 838 O O . SER A 1 105 ? -16.270 -0.503 13.690 1.00 87.25 105 SER A O 1
ATOM 840 N N . SER A 1 106 ? -18.343 -0.831 14.510 1.00 87.56 106 SER A N 1
ATOM 841 C CA . SER A 1 106 ? -18.879 -1.585 13.370 1.00 87.56 106 SER A CA 1
ATOM 842 C C . SER A 1 106 ? -18.900 -0.754 12.088 1.00 87.56 106 SER A C 1
ATOM 844 O O . SER A 1 106 ? -18.651 -1.285 11.005 1.00 87.56 106 SER A O 1
ATOM 846 N N . PHE A 1 107 ? -19.165 0.552 12.197 1.00 86.88 107 PHE A N 1
ATOM 847 C CA . PHE A 1 107 ? -19.140 1.460 11.046 1.00 86.88 107 PHE A CA 1
ATOM 848 C C . PHE A 1 107 ? -17.734 1.593 10.445 1.00 86.88 107 PHE A C 1
ATOM 850 O O . PHE A 1 107 ? -17.565 1.514 9.228 1.00 86.88 107 PHE A O 1
ATOM 857 N N . ASN A 1 108 ? -16.704 1.726 11.287 1.00 92.31 108 ASN A N 1
ATOM 858 C CA . ASN A 1 108 ? -15.322 1.800 10.810 1.00 92.31 108 ASN A CA 1
ATOM 859 C C . ASN A 1 108 ? -14.846 0.466 10.212 1.00 92.31 108 ASN A C 1
ATOM 861 O O . ASN A 1 108 ? -14.126 0.485 9.215 1.00 92.31 108 ASN A O 1
ATOM 865 N N . PHE A 1 109 ? -15.289 -0.679 10.751 1.00 92.19 109 PHE A N 1
ATOM 866 C CA . PHE A 1 109 ? -15.054 -1.981 10.116 1.00 92.19 109 PHE A CA 1
ATOM 867 C C . PHE A 1 109 ? -15.663 -2.051 8.711 1.00 92.19 109 PHE A C 1
ATOM 869 O O . PHE A 1 109 ? -14.992 -2.493 7.783 1.00 92.19 109 PHE A O 1
ATOM 876 N N . PHE A 1 110 ? -16.901 -1.579 8.529 1.00 91.12 110 PHE A N 1
ATOM 877 C CA . PHE A 1 110 ? -17.548 -1.547 7.214 1.00 91.12 110 PHE A CA 1
ATOM 878 C C . PHE A 1 110 ? -16.768 -0.694 6.201 1.00 91.12 110 PHE A C 1
ATOM 880 O O . PHE A 1 110 ? -16.471 -1.171 5.104 1.00 91.12 110 PHE A O 1
ATOM 887 N N . LEU A 1 111 ? -16.381 0.531 6.580 1.00 92.31 111 LEU A N 1
ATOM 888 C CA . LEU A 1 111 ? -15.566 1.402 5.725 1.00 92.31 111 LEU A CA 1
ATOM 889 C C . LEU A 1 111 ? -14.216 0.768 5.384 1.00 92.31 111 LEU A C 1
ATOM 891 O O . LEU A 1 111 ? -13.798 0.814 4.228 1.00 92.31 111 LEU A O 1
ATOM 895 N N . PHE A 1 112 ? -13.562 0.142 6.368 1.00 94.81 112 PHE A N 1
ATOM 896 C CA . PHE A 1 112 ? -12.326 -0.593 6.136 1.00 94.81 112 PHE A CA 1
ATOM 897 C C . PHE A 1 112 ? -12.522 -1.682 5.078 1.00 94.81 112 PHE A C 1
ATOM 899 O O . PHE A 1 112 ? -11.794 -1.673 4.096 1.00 94.81 112 PHE A O 1
ATOM 906 N N . PHE A 1 113 ? -13.502 -2.582 5.218 1.00 94.12 113 PHE A N 1
ATOM 907 C CA . PHE A 1 113 ? -13.680 -3.672 4.250 1.00 94.12 113 PHE A CA 1
ATOM 908 C C . PHE A 1 113 ? -13.989 -3.168 2.840 1.00 94.12 113 PHE A C 1
ATOM 910 O O . PHE A 1 113 ? -13.415 -3.680 1.881 1.00 94.12 113 PHE A O 1
ATOM 917 N N . LEU A 1 114 ? -14.851 -2.156 2.711 1.00 93.12 114 LEU A N 1
ATOM 918 C CA . LEU A 1 114 ? -15.210 -1.583 1.414 1.00 93.12 114 LEU A CA 1
ATOM 919 C C . LEU A 1 114 ? -13.983 -0.990 0.710 1.00 93.12 114 LEU A C 1
ATOM 921 O O . LEU A 1 114 ? -13.688 -1.335 -0.434 1.00 93.12 114 LEU A O 1
ATOM 925 N N . VAL A 1 115 ? -13.255 -0.106 1.393 1.00 94.00 115 VAL A N 1
ATOM 926 C CA . VAL A 1 115 ? -12.139 0.619 0.777 1.00 94.00 115 VAL A CA 1
ATOM 927 C C . VAL A 1 115 ? -10.908 -0.272 0.630 1.00 94.00 115 VAL A C 1
ATOM 929 O O . VAL A 1 115 ? -10.215 -0.202 -0.383 1.00 94.00 115 VAL A O 1
ATOM 932 N N . PHE A 1 116 ? -10.646 -1.153 1.595 1.00 94.88 116 PHE A N 1
ATOM 933 C CA . PHE A 1 116 ? -9.520 -2.080 1.526 1.00 94.88 116 PHE A CA 1
ATOM 934 C C . PHE A 1 116 ? -9.703 -3.130 0.424 1.00 94.88 116 PHE A C 1
ATOM 936 O O . PHE A 1 116 ? -8.727 -3.531 -0.201 1.00 94.88 116 PHE A O 1
ATOM 943 N N . PHE A 1 117 ? -10.941 -3.526 0.107 1.00 93.50 117 PHE A N 1
ATOM 944 C CA . PHE A 1 117 ? -11.202 -4.364 -1.064 1.00 93.50 117 PHE A CA 1
ATOM 945 C C . PHE A 1 117 ? -10.839 -3.648 -2.375 1.00 93.50 117 PHE A C 1
ATOM 947 O O . PHE A 1 117 ? -10.180 -4.234 -3.231 1.00 93.50 117 PHE A O 1
ATOM 954 N N . VAL A 1 118 ? -11.191 -2.364 -2.515 1.00 93.62 118 VAL A N 1
ATOM 955 C CA . VAL A 1 118 ? -10.776 -1.552 -3.675 1.00 93.62 118 VAL A CA 1
ATOM 956 C C . VAL A 1 118 ? -9.250 -1.424 -3.736 1.00 93.62 118 VAL A C 1
ATOM 958 O O . VAL A 1 118 ? -8.665 -1.618 -4.799 1.00 93.62 118 VAL A O 1
ATOM 961 N N . GLN A 1 119 ? -8.593 -1.173 -2.601 1.00 92.62 119 GLN A N 1
ATOM 962 C CA . GLN A 1 119 ? -7.129 -1.154 -2.497 1.00 92.62 119 GLN A CA 1
ATOM 963 C C . GLN A 1 119 ? -6.507 -2.483 -2.953 1.00 92.62 119 GLN A C 1
ATOM 965 O O . GLN A 1 119 ? -5.542 -2.473 -3.715 1.00 92.62 119 GLN A O 1
ATOM 970 N N . PHE A 1 120 ? -7.069 -3.621 -2.540 1.00 94.12 120 PHE A N 1
ATOM 971 C CA . PHE A 1 120 ? -6.607 -4.939 -2.972 1.00 94.12 120 PHE A CA 1
ATOM 972 C C . PHE A 1 120 ? -6.725 -5.112 -4.495 1.00 94.12 120 PHE A C 1
ATOM 974 O O . PHE A 1 120 ? -5.785 -5.586 -5.132 1.00 94.12 120 PHE A O 1
ATOM 981 N N . VAL A 1 121 ? -7.831 -4.671 -5.105 1.00 94.75 121 VAL A N 1
ATOM 982 C CA . VAL A 1 121 ? -7.996 -4.693 -6.571 1.00 94.75 121 VAL A CA 1
ATOM 983 C C . VAL A 1 121 ? -6.952 -3.810 -7.262 1.00 94.75 121 VAL A C 1
ATOM 985 O O . VAL A 1 121 ? -6.328 -4.252 -8.227 1.00 94.75 121 VAL A O 1
ATOM 988 N N . ILE A 1 122 ? -6.704 -2.599 -6.753 1.00 92.38 122 ILE A N 1
ATOM 989 C CA . ILE A 1 122 ? -5.647 -1.707 -7.264 1.00 92.38 122 ILE A CA 1
ATOM 990 C C . ILE A 1 122 ? -4.281 -2.401 -7.198 1.00 92.38 122 ILE A C 1
ATOM 992 O O . ILE A 1 122 ? -3.508 -2.342 -8.152 1.00 92.38 122 ILE A O 1
ATOM 996 N N . LEU A 1 123 ? -3.994 -3.103 -6.104 1.00 93.56 123 LEU A N 1
ATOM 997 C CA . LEU A 1 123 ? -2.737 -3.818 -5.920 1.00 93.56 123 LEU A CA 1
ATOM 998 C C . LEU A 1 123 ? -2.573 -4.989 -6.901 1.00 93.56 123 LEU A C 1
ATOM 1000 O O . LEU A 1 123 ? -1.479 -5.199 -7.422 1.00 93.56 123 LEU A O 1
ATOM 1004 N N . VAL A 1 124 ? -3.649 -5.719 -7.210 1.00 95.25 124 VAL A N 1
ATOM 1005 C CA . VAL A 1 124 ? -3.648 -6.756 -8.261 1.00 95.25 124 VAL A CA 1
ATOM 1006 C C . VAL A 1 124 ? -3.389 -6.137 -9.637 1.00 95.25 124 VAL A C 1
ATOM 1008 O O . VAL A 1 124 ? -2.587 -6.660 -10.407 1.00 95.25 124 VAL A O 1
ATOM 1011 N N . VAL A 1 125 ? -4.006 -4.994 -9.938 1.00 95.19 125 VAL A N 1
ATOM 1012 C CA . VAL A 1 125 ? -3.771 -4.251 -11.186 1.00 95.19 125 VAL A CA 1
ATOM 1013 C C . VAL A 1 125 ? -2.311 -3.793 -11.302 1.00 95.19 125 VAL A C 1
ATOM 1015 O O . VAL A 1 125 ? -1.712 -3.933 -12.368 1.00 95.19 125 VAL A O 1
ATOM 1018 N N . GLN A 1 126 ? -1.709 -3.311 -10.212 1.00 94.56 126 GLN A N 1
ATOM 1019 C CA . GLN A 1 126 ? -0.285 -2.954 -10.166 1.00 94.56 126 GLN A CA 1
ATOM 1020 C C . GLN A 1 126 ? 0.621 -4.184 -10.311 1.00 94.56 126 GLN A C 1
ATOM 1022 O O . GLN A 1 126 ? 1.602 -4.140 -11.042 1.00 94.56 126 GLN A O 1
ATOM 1027 N N . CYS A 1 127 ? 0.269 -5.303 -9.678 1.00 95.75 127 CYS A N 1
ATOM 1028 C CA . CYS A 1 127 ? 0.974 -6.573 -9.845 1.00 95.75 127 CYS A CA 1
ATOM 1029 C C . CYS A 1 127 ? 1.014 -7.014 -11.318 1.00 95.75 127 CYS A C 1
ATOM 1031 O O . CYS A 1 127 ? 2.072 -7.387 -11.826 1.00 95.75 127 CYS A O 1
ATOM 1033 N N . LEU A 1 128 ? -0.112 -6.921 -12.031 1.00 97.00 128 LEU A N 1
ATOM 1034 C CA . LEU A 1 128 ? -0.167 -7.231 -13.461 1.00 97.00 128 LEU A CA 1
ATOM 1035 C C . LEU A 1 128 ? 0.620 -6.215 -14.296 1.00 97.00 128 LEU A C 1
ATOM 1037 O O . LEU A 1 128 ? 1.345 -6.613 -15.202 1.00 97.00 128 LEU A O 1
ATOM 1041 N N . GLY A 1 129 ? 0.522 -4.926 -13.965 1.00 95.00 129 GLY A N 1
ATOM 1042 C CA . GLY A 1 129 ? 1.221 -3.849 -14.663 1.00 95.00 129 GLY A CA 1
ATOM 1043 C C . GLY A 1 129 ? 0.668 -3.611 -16.058 1.00 95.00 129 GLY A C 1
ATOM 1044 O O . GLY A 1 129 ? 1.411 -3.685 -17.028 1.00 95.00 129 GLY A O 1
ATOM 1045 N N . PHE A 1 130 ? -0.634 -3.338 -16.183 1.00 93.94 130 PHE A N 1
ATOM 1046 C CA . PHE A 1 130 ? -1.183 -2.928 -17.475 1.00 93.94 130 PHE A CA 1
ATOM 1047 C C . PHE A 1 130 ? -0.541 -1.622 -17.956 1.00 93.94 130 PHE A C 1
ATOM 1049 O O . PHE A 1 130 ? -0.225 -0.727 -17.161 1.00 93.94 130 PHE A O 1
ATOM 1056 N N . ASN A 1 131 ? -0.391 -1.511 -19.275 1.00 92.12 131 ASN A N 1
ATOM 1057 C CA . ASN A 1 131 ? 0.091 -0.299 -19.923 1.00 92.12 131 ASN A CA 1
ATOM 1058 C C . ASN A 1 131 ? -0.700 0.924 -19.437 1.00 92.12 131 ASN A C 1
ATOM 1060 O O . ASN A 1 131 ? -1.910 0.849 -19.219 1.00 92.12 131 ASN A O 1
ATOM 1064 N N . TYR A 1 132 ? -0.006 2.051 -19.279 1.00 92.00 132 TYR A N 1
ATOM 1065 C CA . TYR A 1 132 ? -0.573 3.340 -18.858 1.00 92.00 132 TYR A CA 1
ATOM 1066 C C . TYR A 1 132 ? -1.109 3.413 -17.413 1.00 92.00 132 TYR A C 1
ATOM 1068 O O . TYR A 1 132 ? -1.559 4.477 -17.004 1.00 92.00 132 TYR A O 1
ATOM 1076 N N . LEU A 1 133 ? -1.029 2.344 -16.605 1.00 93.56 133 LEU A N 1
ATOM 1077 C CA . LEU A 1 133 ? -1.497 2.353 -15.203 1.00 93.56 133 LEU A CA 1
ATOM 1078 C C . LEU A 1 133 ? -0.390 2.578 -14.163 1.00 93.56 133 LEU A C 1
ATOM 1080 O O . LEU A 1 133 ? -0.636 2.508 -12.960 1.00 93.56 133 LEU A O 1
ATOM 1084 N N . GLY A 1 134 ? 0.829 2.863 -14.613 1.00 93.75 134 GLY A N 1
ATOM 1085 C CA . GLY A 1 134 ? 1.904 3.330 -13.741 1.00 93.75 134 GLY A CA 1
ATOM 1086 C C . GLY A 1 134 ? 2.574 2.275 -12.869 1.00 93.75 134 GLY A C 1
ATOM 1087 O O . GLY A 1 134 ? 3.067 2.593 -11.788 1.00 93.75 134 GLY A O 1
ATOM 1088 N N . SER A 1 135 ? 2.611 1.020 -13.315 1.00 95.38 135 SER A N 1
ATOM 1089 C CA . SER A 1 135 ? 3.357 -0.031 -12.624 1.00 95.38 135 SER A CA 1
ATOM 1090 C C . SER A 1 135 ? 4.257 -0.818 -13.566 1.00 95.38 135 SER A C 1
ATOM 1092 O O . SER A 1 135 ? 3.918 -1.017 -14.732 1.00 95.38 135 SER A O 1
ATOM 1094 N N . CYS A 1 136 ? 5.395 -1.281 -13.046 1.00 95.06 136 CYS A N 1
ATOM 1095 C CA . CYS A 1 136 ? 6.262 -2.228 -13.738 1.00 95.06 136 CYS A CA 1
ATOM 1096 C C . CYS A 1 136 ? 5.509 -3.535 -14.019 1.00 95.06 136 CYS A C 1
ATOM 1098 O O . CYS A 1 136 ? 5.396 -3.938 -15.170 1.00 95.06 136 CYS A O 1
ATOM 1100 N N . GLY A 1 137 ? 4.961 -4.156 -12.969 1.00 94.31 137 GLY A N 1
ATOM 1101 C CA . GLY A 1 137 ? 4.220 -5.418 -13.013 1.00 94.31 137 GLY A CA 1
ATOM 1102 C C . GLY A 1 137 ? 4.823 -6.53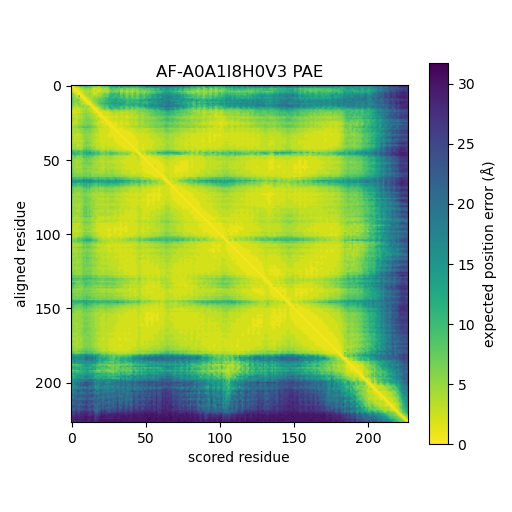5 -13.877 1.00 94.31 137 GLY A C 1
ATOM 1103 O O . GLY A 1 137 ? 5.932 -6.456 -14.409 1.00 94.31 137 GLY A O 1
ATOM 1104 N N . TRP A 1 138 ? 4.091 -7.638 -13.986 1.00 97.50 138 TRP A N 1
ATOM 1105 C CA . TRP A 1 138 ? 4.536 -8.782 -14.782 1.00 97.50 138 TRP A CA 1
ATOM 1106 C C . TRP A 1 138 ? 4.501 -8.489 -16.287 1.00 97.50 138 TRP A C 1
ATOM 1108 O O . TRP A 1 138 ? 5.405 -8.901 -17.013 1.00 97.50 138 TRP A O 1
ATOM 1118 N N . ILE A 1 139 ? 3.496 -7.752 -16.768 1.00 95.62 139 ILE A N 1
ATOM 1119 C CA . ILE A 1 139 ? 3.312 -7.469 -18.198 1.00 95.62 139 ILE A CA 1
ATOM 1120 C C . ILE A 1 139 ? 4.412 -6.530 -18.714 1.00 95.62 139 ILE A C 1
ATOM 1122 O O . ILE A 1 139 ? 5.167 -6.928 -19.603 1.00 95.62 139 ILE A O 1
ATOM 1126 N N . ASN A 1 140 ? 4.581 -5.328 -18.142 1.00 95.06 140 ASN A N 1
ATOM 1127 C CA . ASN A 1 140 ? 5.614 -4.410 -18.649 1.00 95.06 140 ASN A CA 1
ATOM 1128 C C . ASN A 1 140 ? 7.020 -4.955 -18.352 1.00 95.06 140 ASN A C 1
ATOM 1130 O O . ASN A 1 140 ? 7.899 -4.866 -19.209 1.00 95.06 140 ASN A O 1
ATOM 1134 N N . GLY A 1 141 ? 7.226 -5.612 -17.204 1.00 95.06 141 GLY A N 1
ATOM 1135 C CA . GLY A 1 141 ? 8.505 -6.244 -16.864 1.00 95.06 141 GLY A CA 1
ATOM 1136 C C . GLY A 1 141 ? 8.943 -7.327 -17.856 1.00 95.06 141 GLY A C 1
ATOM 1137 O O . GLY A 1 141 ? 10.097 -7.343 -18.281 1.00 95.06 141 GLY A O 1
ATOM 1138 N N . THR A 1 142 ? 8.030 -8.203 -18.289 1.00 94.75 142 THR A N 1
ATOM 1139 C CA . THR A 1 142 ? 8.350 -9.225 -19.305 1.00 94.75 142 THR A CA 1
ATOM 1140 C C . THR A 1 142 ? 8.548 -8.629 -20.695 1.00 94.75 142 THR A C 1
ATOM 1142 O O . THR A 1 142 ? 9.394 -9.118 -21.445 1.00 94.75 142 THR A O 1
ATOM 1145 N N . SER A 1 143 ? 7.833 -7.552 -21.037 1.00 91.81 143 SER A N 1
ATOM 1146 C CA . SER A 1 143 ? 8.029 -6.848 -22.313 1.00 91.81 143 SER A CA 1
ATOM 1147 C C . SER A 1 143 ? 9.455 -6.302 -22.457 1.00 91.81 143 SER A C 1
ATOM 1149 O O . SER A 1 143 ? 10.030 -6.329 -23.546 1.00 91.81 143 SER A O 1
ATOM 1151 N N . MET A 1 144 ? 10.065 -5.916 -21.332 1.00 93.19 144 MET A N 1
ATOM 1152 C CA . MET A 1 144 ? 11.393 -5.314 -21.280 1.00 93.19 144 MET A CA 1
ATOM 1153 C C . MET A 1 144 ? 12.540 -6.309 -21.513 1.00 93.19 144 MET A C 1
ATOM 1155 O O . MET A 1 144 ? 13.653 -5.899 -21.847 1.00 93.19 144 MET A O 1
ATOM 1159 N N . LEU A 1 145 ? 12.282 -7.620 -21.402 1.00 93.06 145 LEU A N 1
ATOM 1160 C CA . LEU A 1 145 ? 13.301 -8.669 -21.574 1.00 93.06 145 LEU A CA 1
ATOM 1161 C C . LEU A 1 145 ? 13.988 -8.619 -22.945 1.00 93.06 145 LEU A C 1
ATOM 1163 O O . LEU A 1 145 ? 15.134 -9.041 -23.069 1.00 93.06 145 LEU A O 1
ATOM 1167 N N . LYS A 1 146 ? 13.288 -8.116 -23.968 1.00 87.38 146 LYS A N 1
ATOM 1168 C CA . LYS A 1 146 ? 13.803 -7.999 -25.339 1.00 87.38 146 LYS A CA 1
ATOM 1169 C C . LYS A 1 146 ? 14.666 -6.756 -25.563 1.00 87.38 146 LYS A C 1
ATOM 1171 O O . LYS A 1 146 ? 15.404 -6.722 -26.541 1.00 87.38 146 LYS A O 1
ATOM 1176 N N . SER A 1 147 ? 14.558 -5.762 -24.684 1.00 87.75 147 SER A N 1
ATOM 1177 C CA . SER A 1 147 ? 15.218 -4.463 -24.831 1.00 87.75 147 SER A CA 1
ATOM 1178 C C . SER A 1 147 ? 16.443 -4.365 -23.925 1.00 87.75 147 SER A C 1
ATOM 1180 O O . SER A 1 147 ? 17.554 -4.176 -24.408 1.00 87.75 147 SER A O 1
ATOM 1182 N N . ASN A 1 148 ? 16.265 -4.557 -22.613 1.00 92.50 148 ASN A N 1
ATOM 1183 C CA . ASN A 1 148 ? 17.351 -4.503 -21.636 1.00 92.50 148 ASN A CA 1
ATOM 1184 C C . ASN A 1 148 ? 17.085 -5.497 -20.498 1.00 92.50 148 ASN A C 1
ATOM 1186 O O . ASN A 1 148 ? 16.141 -5.345 -19.719 1.00 92.50 148 ASN A O 1
ATOM 1190 N N . LEU A 1 149 ? 17.951 -6.507 -20.380 1.00 93.69 149 LEU A N 1
ATOM 1191 C CA . LEU A 1 149 ? 17.798 -7.581 -19.397 1.00 93.69 149 LEU A CA 1
ATOM 1192 C C . LEU A 1 149 ? 17.914 -7.082 -17.947 1.00 93.69 149 LEU A C 1
ATOM 1194 O O . LEU A 1 149 ? 17.233 -7.601 -17.064 1.00 93.69 149 LEU A O 1
ATOM 1198 N N . GLY A 1 150 ? 18.747 -6.066 -17.697 1.00 94.12 150 GLY A N 1
ATOM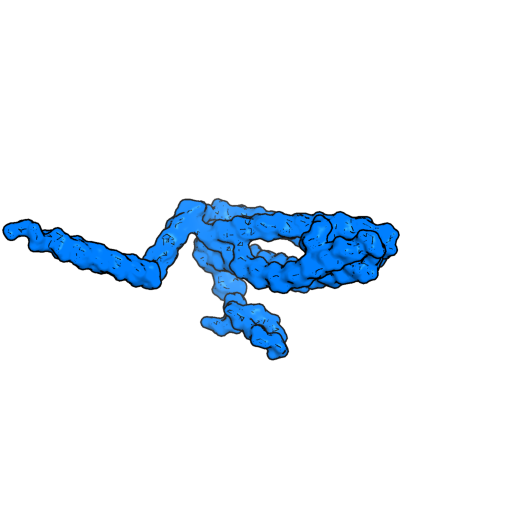 1199 C CA . GLY A 1 150 ? 18.931 -5.479 -16.370 1.00 94.12 150 GLY A CA 1
ATOM 1200 C C . GLY A 1 150 ? 17.685 -4.733 -15.897 1.00 94.12 150 GLY A C 1
ATOM 1201 O O . GLY A 1 150 ? 17.178 -5.003 -14.806 1.00 94.12 150 GLY A O 1
ATOM 1202 N N . ALA A 1 151 ? 17.143 -3.855 -16.747 1.00 94.56 151 ALA A N 1
ATOM 1203 C CA . ALA A 1 151 ? 15.892 -3.151 -16.464 1.00 94.56 151 ALA A CA 1
ATOM 1204 C C . ALA A 1 151 ? 14.726 -4.137 -16.285 1.00 94.56 151 ALA A C 1
ATOM 1206 O O . ALA A 1 151 ? 13.975 -4.035 -15.316 1.00 94.56 151 ALA A O 1
ATOM 1207 N N . ALA A 1 152 ? 14.629 -5.150 -17.153 1.00 96.00 152 ALA A N 1
ATOM 1208 C CA . ALA A 1 152 ? 13.621 -6.201 -17.041 1.00 96.00 152 ALA A CA 1
ATOM 1209 C C . ALA A 1 152 ? 13.721 -6.968 -15.713 1.00 96.00 152 ALA A C 1
ATOM 1211 O O . ALA A 1 152 ? 12.715 -7.154 -15.031 1.00 96.00 152 ALA A O 1
ATOM 1212 N N . GLY A 1 153 ? 14.929 -7.367 -15.303 1.00 96.69 153 GLY A N 1
ATOM 1213 C CA . GLY A 1 153 ? 15.153 -8.048 -14.026 1.00 96.69 153 GLY A CA 1
ATOM 1214 C C . GLY A 1 153 ? 14.692 -7.215 -12.828 1.00 96.69 153 GLY A C 1
ATOM 1215 O O . GLY A 1 153 ? 14.007 -7.729 -11.941 1.00 96.69 153 GLY A O 1
ATOM 1216 N N . PHE A 1 154 ? 14.994 -5.914 -12.827 1.00 96.69 154 PHE A N 1
ATOM 1217 C CA . PHE A 1 154 ? 14.546 -5.003 -11.773 1.00 96.69 154 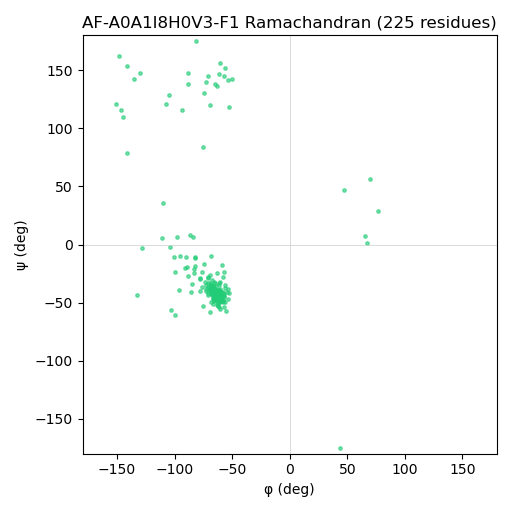PHE A CA 1
ATOM 1218 C C . PHE A 1 154 ? 13.019 -4.834 -11.753 1.00 96.69 154 PHE A C 1
ATOM 1220 O O . PHE A 1 154 ? 12.397 -4.914 -10.693 1.00 96.69 154 PHE A O 1
ATOM 1227 N N . MET A 1 155 ? 12.389 -4.682 -12.920 1.00 96.94 155 MET A N 1
ATOM 1228 C CA . MET A 1 155 ? 10.929 -4.597 -13.043 1.00 96.94 155 MET A CA 1
ATOM 1229 C C . MET A 1 155 ? 10.225 -5.872 -12.555 1.00 96.94 155 MET A C 1
ATOM 1231 O O . MET A 1 155 ? 9.221 -5.787 -11.847 1.00 96.94 155 MET A O 1
ATOM 1235 N N . LEU A 1 156 ? 10.759 -7.053 -12.881 1.00 97.81 156 LEU A N 1
ATOM 1236 C CA . LEU A 1 156 ? 10.210 -8.339 -12.434 1.00 97.81 156 LEU A CA 1
ATOM 1237 C C . LEU A 1 156 ? 10.376 -8.550 -10.925 1.00 97.81 156 LEU A C 1
ATOM 1239 O O . LEU A 1 156 ? 9.481 -9.095 -10.279 1.00 97.81 156 LEU A O 1
ATOM 1243 N N . PHE A 1 157 ? 11.473 -8.067 -10.335 1.00 96.94 157 PHE A N 1
ATOM 1244 C CA . PHE A 1 157 ? 11.625 -8.035 -8.879 1.00 96.94 157 PHE A CA 1
ATOM 1245 C C . PHE A 1 157 ? 10.519 -7.193 -8.220 1.00 96.94 157 PHE A C 1
ATOM 1247 O O . PHE A 1 157 ? 9.873 -7.644 -7.273 1.00 96.94 157 PHE A O 1
ATOM 1254 N N . ILE A 1 158 ? 10.227 -6.010 -8.768 1.00 96.69 158 ILE A N 1
ATOM 1255 C CA . ILE A 1 158 ? 9.138 -5.146 -8.284 1.00 96.69 158 ILE A CA 1
ATOM 1256 C C . ILE A 1 158 ? 7.773 -5.840 -8.441 1.00 96.69 158 ILE A C 1
ATOM 1258 O O . ILE A 1 158 ? 6.949 -5.795 -7.524 1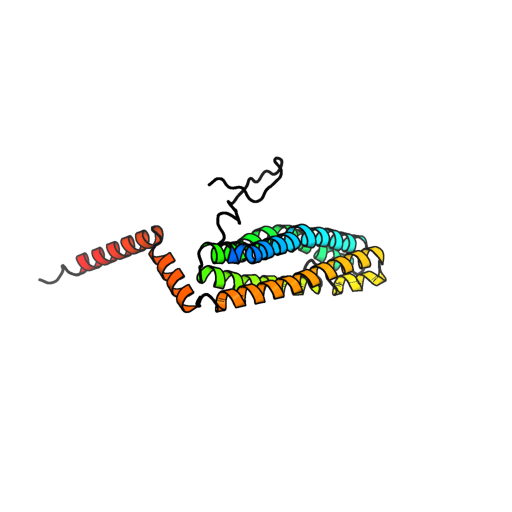.00 96.69 158 ILE A O 1
ATOM 1262 N N . ALA A 1 159 ? 7.536 -6.537 -9.557 1.00 97.19 159 ALA A N 1
ATOM 1263 C CA . ALA A 1 159 ? 6.318 -7.324 -9.776 1.00 97.19 159 ALA A CA 1
ATOM 1264 C C . ALA A 1 159 ? 6.140 -8.436 -8.723 1.00 97.19 159 ALA A C 1
ATOM 1266 O O . ALA A 1 159 ? 5.041 -8.637 -8.192 1.00 97.19 159 ALA A O 1
ATOM 1267 N N . ALA A 1 160 ? 7.228 -9.114 -8.347 1.00 97.12 160 ALA A N 1
ATOM 1268 C CA . ALA A 1 160 ? 7.220 -10.099 -7.269 1.00 97.12 160 ALA A CA 1
ATOM 1269 C C . ALA A 1 160 ? 6.895 -9.460 -5.905 1.00 97.12 160 ALA A C 1
ATOM 1271 O O . ALA A 1 160 ? 6.105 -10.020 -5.140 1.00 97.12 160 ALA A O 1
ATOM 1272 N N . CYS A 1 161 ? 7.415 -8.261 -5.615 1.00 96.31 161 CYS A N 1
ATOM 1273 C CA . CYS A 1 161 ? 7.047 -7.506 -4.412 1.00 96.31 161 CYS A CA 1
ATOM 1274 C C . CYS A 1 161 ? 5.550 -7.159 -4.380 1.00 96.31 161 CYS A C 1
ATOM 1276 O O . CYS A 1 161 ? 4.903 -7.382 -3.355 1.00 96.31 161 CYS A O 1
ATOM 1278 N N . PHE A 1 162 ? 4.975 -6.679 -5.490 1.00 95.94 162 PHE A N 1
ATOM 1279 C CA . PHE A 1 162 ? 3.529 -6.428 -5.588 1.00 95.94 162 PHE A CA 1
ATOM 1280 C C . PHE A 1 162 ? 2.700 -7.704 -5.399 1.00 95.94 162 PHE A C 1
ATOM 1282 O O . PHE A 1 162 ? 1.680 -7.679 -4.711 1.00 95.94 162 PHE A O 1
ATOM 1289 N N . THR A 1 163 ? 3.160 -8.832 -5.946 1.00 96.81 163 THR A N 1
ATOM 1290 C CA . THR A 1 163 ? 2.513 -10.142 -5.762 1.00 96.81 163 THR A CA 1
ATOM 1291 C C . THR A 1 163 ? 2.504 -10.549 -4.287 1.00 96.81 163 THR A C 1
ATOM 1293 O O . THR A 1 163 ? 1.459 -10.914 -3.749 1.00 96.81 163 THR A O 1
ATOM 1296 N N . CYS A 1 164 ? 3.652 -10.440 -3.611 1.00 96.38 164 CYS A N 1
ATOM 1297 C CA . CYS A 1 164 ? 3.785 -10.750 -2.189 1.00 96.38 164 CYS A CA 1
ATOM 1298 C C . CYS A 1 164 ? 2.859 -9.873 -1.333 1.00 96.38 164 CYS A C 1
ATOM 1300 O O . CYS A 1 164 ? 2.120 -10.390 -0.496 1.00 96.38 164 CYS A O 1
ATOM 1302 N N . LEU A 1 165 ? 2.828 -8.561 -1.594 1.00 95.50 165 LEU A N 1
ATOM 1303 C CA . LEU A 1 165 ? 1.916 -7.648 -0.905 1.00 95.50 165 LEU A CA 1
ATOM 1304 C C . LEU A 1 165 ? 0.449 -8.009 -1.144 1.00 95.50 165 LEU A C 1
ATOM 1306 O O . LEU A 1 165 ? -0.321 -8.014 -0.193 1.00 95.50 165 LEU A O 1
ATOM 1310 N N . SER A 1 166 ? 0.063 -8.368 -2.372 1.00 95.12 166 SER A N 1
ATOM 1311 C CA . SER A 1 166 ? -1.316 -8.767 -2.680 1.00 95.12 166 SER A CA 1
ATOM 1312 C C . SER A 1 166 ? -1.748 -9.984 -1.858 1.00 95.12 166 SER A C 1
ATOM 1314 O O . SER A 1 166 ? -2.822 -9.990 -1.254 1.00 95.12 166 SER A O 1
ATOM 1316 N N . VAL A 1 167 ? -0.876 -10.989 -1.742 1.00 96.56 167 VAL A N 1
ATOM 1317 C CA . VAL A 1 167 ? -1.132 -12.165 -0.898 1.00 96.56 167 VAL A CA 1
ATOM 1318 C C . VAL A 1 167 ? -1.256 -11.774 0.578 1.00 96.56 167 VAL A C 1
ATOM 1320 O O . VAL A 1 167 ? -2.166 -12.243 1.266 1.00 96.56 167 VAL A O 1
ATOM 1323 N N . LEU A 1 168 ? -0.376 -10.905 1.080 1.00 96.31 168 LEU A N 1
ATOM 1324 C CA . LEU A 1 168 ? -0.420 -10.454 2.473 1.00 96.31 168 LEU A CA 1
ATOM 1325 C C . LEU A 1 168 ? -1.666 -9.609 2.783 1.00 96.31 168 LEU A C 1
ATOM 1327 O O . LEU A 1 168 ? -2.258 -9.787 3.850 1.00 96.31 168 LEU A O 1
ATOM 1331 N N . ASP A 1 169 ? -2.109 -8.765 1.852 1.00 94.88 169 ASP A N 1
ATOM 1332 C CA . ASP A 1 169 ? -3.347 -7.987 1.963 1.00 94.88 169 ASP A CA 1
ATOM 1333 C C . ASP A 1 169 ? -4.574 -8.902 2.002 1.00 94.88 169 ASP A C 1
ATOM 1335 O O . ASP A 1 169 ? -5.448 -8.732 2.855 1.00 94.88 169 ASP A O 1
ATOM 1339 N N . MET A 1 170 ? -4.611 -9.941 1.163 1.00 95.69 170 MET A N 1
ATOM 1340 C CA . MET A 1 170 ? -5.659 -10.965 1.219 1.00 95.69 170 MET A CA 1
ATOM 1341 C C . MET A 1 170 ? -5.683 -11.668 2.587 1.00 95.69 170 MET A C 1
ATOM 1343 O O . MET A 1 170 ? -6.746 -11.838 3.191 1.00 95.69 170 MET A O 1
ATOM 1347 N N . ILE A 1 171 ? -4.517 -12.039 3.125 1.00 96.06 171 ILE A N 1
ATOM 1348 C CA . ILE A 1 171 ? -4.412 -12.649 4.461 1.00 96.06 171 ILE A CA 1
ATOM 1349 C C . ILE A 1 171 ? -4.910 -11.683 5.544 1.00 96.06 171 ILE A C 1
ATOM 1351 O O . ILE A 1 171 ? -5.638 -12.109 6.449 1.00 96.06 171 ILE A O 1
ATOM 1355 N N . LEU A 1 172 ? -4.544 -10.399 5.469 1.00 96.06 172 LEU A N 1
ATOM 1356 C CA . LEU A 1 172 ? -5.014 -9.373 6.399 1.00 96.06 172 LEU A CA 1
ATOM 1357 C C . LEU A 1 172 ? -6.540 -9.253 6.343 1.00 96.06 172 LEU A C 1
ATOM 1359 O O . LEU A 1 172 ? -7.185 -9.303 7.391 1.00 96.06 172 LEU A O 1
ATOM 1363 N N . LEU A 1 173 ? -7.116 -9.171 5.141 1.00 94.88 173 LEU A N 1
ATOM 1364 C CA . LEU A 1 173 ? -8.559 -9.069 4.924 1.00 94.88 173 LEU A CA 1
ATOM 1365 C C . LEU A 1 173 ? -9.290 -10.258 5.555 1.00 94.88 173 LEU A C 1
ATOM 1367 O O . LEU A 1 173 ? -10.213 -10.061 6.345 1.00 94.88 173 LEU A O 1
ATOM 1371 N N . ILE A 1 174 ? -8.830 -11.487 5.294 1.00 94.69 174 ILE A N 1
ATOM 1372 C CA . ILE A 1 174 ? -9.409 -12.708 5.876 1.00 94.69 174 ILE A CA 1
ATOM 1373 C C . ILE A 1 174 ? -9.320 -12.684 7.406 1.00 94.69 174 ILE A C 1
ATOM 1375 O O . ILE A 1 174 ? -10.290 -13.027 8.087 1.00 94.69 174 ILE A O 1
ATOM 1379 N N . ARG A 1 175 ? -8.175 -12.287 7.975 1.00 94.56 175 ARG A N 1
ATOM 1380 C CA . ARG A 1 175 ? -7.984 -12.248 9.434 1.00 94.56 175 ARG A CA 1
ATOM 1381 C C . ARG A 1 175 ? -8.874 -11.209 10.104 1.00 94.56 175 ARG A C 1
ATOM 1383 O O . ARG A 1 175 ? -9.540 -11.541 11.082 1.00 94.56 175 ARG A O 1
ATOM 1390 N N . VAL A 1 176 ? -8.922 -9.989 9.575 1.00 94.62 176 VAL A N 1
ATOM 1391 C CA . VAL A 1 176 ? -9.781 -8.924 10.114 1.00 94.62 176 VAL A CA 1
ATOM 1392 C C . VAL A 1 176 ? -11.253 -9.306 9.967 1.00 94.62 176 VAL A C 1
ATOM 1394 O O . VAL A 1 176 ? -12.016 -9.137 10.913 1.00 94.62 176 VAL A O 1
ATOM 1397 N N . HIS A 1 177 ? -11.646 -9.915 8.844 1.00 92.44 177 HIS A N 1
ATOM 1398 C CA . HIS A 1 177 ? -13.010 -10.407 8.639 1.00 92.44 177 HIS A CA 1
ATOM 1399 C C . HIS A 1 177 ? -13.402 -11.503 9.639 1.00 92.44 177 HIS A C 1
ATOM 1401 O O . HIS A 1 177 ? -14.500 -11.469 10.191 1.00 92.44 177 HIS A O 1
ATOM 1407 N N . ARG A 1 178 ? -12.508 -12.456 9.936 1.00 90.75 178 ARG A N 1
ATOM 1408 C CA . ARG A 1 178 ? -12.756 -13.478 10.969 1.00 90.75 178 ARG A CA 1
ATOM 1409 C C . ARG A 1 178 ? -12.967 -12.856 12.348 1.00 90.75 178 ARG A C 1
ATOM 1411 O O . ARG A 1 178 ? -13.906 -13.247 13.035 1.00 90.75 178 ARG A O 1
ATOM 1418 N N . ILE A 1 179 ? -12.145 -11.873 12.722 1.00 90.44 179 ILE A N 1
ATOM 1419 C CA . ILE A 1 179 ? -12.298 -11.159 13.997 1.00 90.44 179 ILE A CA 1
ATOM 1420 C C . ILE A 1 179 ? -13.631 -10.402 14.024 1.00 90.44 179 ILE A C 1
ATOM 1422 O O . ILE A 1 179 ? -14.411 -10.589 14.952 1.00 90.44 179 ILE A O 1
ATOM 1426 N N . TYR A 1 180 ? -13.951 -9.650 12.968 1.00 87.56 180 TYR A N 1
ATOM 1427 C CA . TYR A 1 180 ? -15.225 -8.938 12.822 1.00 87.56 180 TYR A CA 1
ATOM 1428 C C . TYR A 1 180 ? -16.445 -9.860 12.977 1.00 87.56 180 TYR A C 1
ATOM 1430 O O . TYR A 1 180 ? -17.423 -9.513 13.635 1.00 87.56 180 TYR A O 1
ATOM 1438 N N . ARG A 1 181 ? -16.391 -11.072 12.410 1.00 85.50 181 ARG A N 1
ATOM 1439 C CA . ARG A 1 181 ? -17.467 -12.065 12.554 1.00 85.50 181 ARG A CA 1
ATOM 1440 C C . ARG A 1 181 ? -17.583 -12.629 13.971 1.00 85.50 181 ARG A C 1
ATOM 1442 O O . ARG A 1 181 ? -18.675 -13.048 14.341 1.00 85.50 181 ARG A O 1
ATOM 1449 N N . SER A 1 182 ? -16.499 -12.633 14.748 1.00 82.81 182 SER A N 1
ATOM 1450 C CA . SER A 1 182 ? -16.492 -13.113 16.137 1.00 82.81 182 SER A CA 1
ATOM 1451 C C . SER A 1 182 ? -16.960 -12.073 17.162 1.00 82.81 182 SER A C 1
ATOM 1453 O O . SER A 1 182 ? -17.468 -12.454 18.210 1.00 82.81 182 SER A O 1
ATOM 1455 N N . THR A 1 183 ? -16.860 -10.774 16.860 1.00 71.69 183 THR A N 1
ATOM 1456 C CA . THR A 1 183 ? -17.185 -9.680 17.799 1.00 71.69 183 THR A CA 1
ATOM 1457 C C . THR A 1 183 ? -18.664 -9.270 17.804 1.00 71.69 183 THR A C 1
ATOM 1459 O O . THR A 1 183 ? -19.034 -8.264 18.402 1.00 71.69 183 THR A O 1
ATOM 1462 N N . GLY A 1 184 ? -19.546 -10.012 17.119 1.00 70.44 184 GLY A N 1
ATOM 1463 C CA . GLY A 1 184 ? -20.970 -9.654 16.999 1.00 70.44 184 GLY A CA 1
ATOM 1464 C C . GLY A 1 184 ? -21.225 -8.359 16.209 1.00 70.44 184 GLY A C 1
ATOM 1465 O O . GLY A 1 184 ? -22.360 -7.880 16.144 1.00 70.44 184 GLY A O 1
ATOM 1466 N N . ALA A 1 185 ? -20.187 -7.788 15.590 1.00 70.62 185 ALA A N 1
ATOM 1467 C CA . ALA A 1 185 ? -20.302 -6.630 14.725 1.00 70.62 185 ALA A CA 1
ATOM 1468 C C . ALA A 1 185 ? -21.124 -6.985 13.472 1.00 70.62 185 ALA A C 1
ATOM 1470 O O . ALA A 1 185 ? -21.008 -8.070 12.897 1.00 70.62 185 ALA A O 1
ATOM 1471 N N . SER A 1 186 ? -22.015 -6.078 13.069 1.00 76.12 186 SER A N 1
ATOM 1472 C CA . SER A 1 186 ? -22.947 -6.309 11.963 1.00 76.12 186 SER A CA 1
ATOM 1473 C C . SER A 1 186 ? -23.266 -5.021 11.217 1.00 76.12 186 SER A C 1
ATOM 1475 O O . SER A 1 186 ? -23.084 -3.919 11.737 1.00 76.12 186 SER A O 1
ATOM 1477 N N . PHE A 1 187 ? -23.787 -5.152 9.997 1.00 73.88 187 PHE A N 1
ATOM 1478 C CA . PHE A 1 187 ? -24.261 -4.009 9.217 1.00 73.88 187 PHE A CA 1
ATOM 1479 C C . PHE A 1 187 ? -25.419 -3.270 9.910 1.00 73.88 187 PHE A C 1
ATOM 1481 O O . PHE A 1 187 ? -25.487 -2.044 9.868 1.00 73.88 187 PHE A O 1
ATOM 1488 N N . ALA A 1 188 ? -26.296 -3.995 10.613 1.00 76.38 188 ALA A N 1
ATOM 1489 C CA . ALA A 1 188 ? -27.374 -3.394 11.398 1.00 76.38 188 ALA A CA 1
ATOM 1490 C C . ALA A 1 188 ? -26.824 -2.522 12.541 1.00 76.38 188 ALA A C 1
ATOM 1492 O O . ALA A 1 188 ? -27.240 -1.371 12.686 1.00 76.38 188 ALA A O 1
ATOM 1493 N N . LYS A 1 189 ? -25.823 -3.024 13.282 1.00 82.44 189 LYS A N 1
ATOM 1494 C CA . LYS A 1 189 ? -25.108 -2.252 14.314 1.00 82.44 189 LYS A CA 1
ATOM 1495 C C . LYS A 1 189 ? -24.380 -1.051 13.699 1.00 82.44 189 LYS A C 1
ATOM 1497 O O . LYS A 1 189 ? -24.471 0.046 14.233 1.00 82.44 189 LYS A O 1
ATOM 1502 N N . ALA A 1 190 ? -23.749 -1.215 12.533 1.00 80.25 190 ALA A N 1
ATOM 1503 C CA . ALA A 1 190 ? -23.106 -0.113 11.811 1.00 80.25 190 ALA A CA 1
ATOM 1504 C C . ALA A 1 190 ? -24.097 0.995 11.405 1.00 80.25 190 ALA A C 1
ATOM 1506 O O . ALA A 1 190 ? -23.787 2.174 11.565 1.00 80.25 190 ALA A O 1
ATOM 1507 N N . LYS A 1 191 ? -25.304 0.639 10.936 1.00 81.25 191 LYS A N 1
ATOM 1508 C CA . LYS A 1 191 ? -26.372 1.608 10.635 1.00 81.25 191 LYS A CA 1
ATOM 1509 C C . LYS A 1 191 ? -26.812 2.354 11.894 1.00 81.25 191 LYS A C 1
ATOM 1511 O O . LYS A 1 191 ? -26.979 3.568 11.846 1.00 81.25 191 LYS A O 1
ATOM 1516 N N . GLN A 1 192 ? -26.964 1.648 13.014 1.00 83.75 192 GLN A N 1
ATOM 1517 C CA . GLN A 1 192 ? -27.330 2.260 14.290 1.00 83.75 192 GLN A CA 1
ATOM 1518 C C . GLN A 1 192 ? -26.240 3.209 14.811 1.00 83.75 192 GLN A C 1
ATOM 1520 O O . GLN A 1 192 ? -26.560 4.340 15.168 1.00 83.75 192 GLN A O 1
ATOM 1525 N N . GLU A 1 193 ? -24.970 2.788 14.797 1.00 83.81 193 GLU A N 1
ATOM 1526 C CA . GLU A 1 193 ? -23.817 3.626 15.165 1.00 83.81 193 GLU A CA 1
ATOM 1527 C C . GLU A 1 193 ? -23.749 4.889 14.293 1.00 83.81 193 GLU A C 1
ATOM 1529 O O . GLU A 1 193 ? -23.536 5.986 14.806 1.00 83.81 193 GLU A O 1
ATOM 1534 N N . PHE A 1 194 ? -23.987 4.761 12.984 1.00 83.50 194 PHE A N 1
ATOM 1535 C CA . PHE A 1 194 ? -24.016 5.902 12.070 1.00 83.50 194 PHE A CA 1
ATOM 1536 C C . PHE A 1 194 ? -25.183 6.850 12.371 1.00 83.50 194 PHE A C 1
ATOM 1538 O O . PHE A 1 194 ? -24.972 8.052 12.514 1.00 83.50 194 PHE A O 1
ATOM 1545 N N . SER A 1 195 ? -26.406 6.332 12.522 1.00 82.69 195 SER A N 1
ATOM 1546 C CA . SER A 1 195 ? -27.579 7.152 12.847 1.00 82.69 195 SER A CA 1
ATOM 1547 C C . SER A 1 195 ? -27.422 7.871 14.187 1.00 82.69 195 SER A C 1
ATOM 1549 O O . SER A 1 195 ? -27.700 9.063 14.272 1.00 82.69 195 SER A O 1
ATOM 1551 N N . GLN A 1 196 ? -26.922 7.191 15.220 1.00 78.81 196 GLN A N 1
ATOM 1552 C CA . GLN A 1 196 ? -26.638 7.813 16.516 1.00 78.81 196 GLN A CA 1
ATOM 1553 C C . GLN A 1 196 ? -25.500 8.841 16.427 1.00 78.81 196 GLN A C 1
ATOM 1555 O O . GLN A 1 196 ? -25.577 9.894 17.057 1.00 78.81 196 GLN A O 1
ATOM 1560 N N . GLY A 1 197 ? -24.471 8.590 15.614 1.00 74.94 197 GLY A N 1
ATOM 1561 C CA . GLY A 1 197 ? -23.382 9.539 15.371 1.00 74.94 197 GLY A CA 1
ATOM 1562 C C . GLY A 1 197 ? -23.844 10.812 14.656 1.00 74.94 197 GLY A C 1
ATOM 1563 O O . GLY A 1 197 ? -23.456 11.912 15.038 1.00 74.94 197 GLY A O 1
ATOM 1564 N N . VAL A 1 198 ? -24.729 10.685 13.663 1.00 73.69 198 VAL A N 1
ATOM 1565 C CA . VAL A 1 198 ? -25.330 11.837 12.971 1.00 73.69 198 VAL A CA 1
ATOM 1566 C C . VAL A 1 198 ? -26.242 12.624 13.916 1.00 73.69 198 VAL A C 1
ATOM 1568 O O . VAL A 1 198 ? -26.173 13.848 13.944 1.00 73.69 198 VAL A O 1
ATOM 1571 N N . LEU A 1 199 ? -27.050 11.939 14.731 1.00 72.50 199 LEU A N 1
ATOM 1572 C CA . LEU A 1 199 ? -27.969 12.580 15.680 1.00 72.50 199 LEU A CA 1
ATOM 1573 C C . LEU A 1 199 ? -27.267 13.243 16.874 1.00 72.50 199 LEU A C 1
ATOM 1575 O O . LEU A 1 199 ? -27.787 14.207 17.429 1.00 72.50 199 LEU A O 1
ATOM 1579 N N . SER A 1 200 ? -26.106 12.739 17.290 1.00 72.31 200 SER A N 1
ATOM 1580 C CA . SER A 1 200 ? -25.344 13.303 18.414 1.00 72.31 200 SER A CA 1
ATOM 1581 C C . SER A 1 200 ? -24.474 14.502 18.026 1.00 72.31 200 SER A C 1
ATOM 1583 O O . SER A 1 200 ? -23.992 15.207 18.910 1.00 72.31 200 SER A O 1
ATOM 1585 N N . ASN A 1 201 ? -24.307 14.777 16.729 1.00 74.12 201 ASN A N 1
ATOM 1586 C CA . ASN A 1 201 ? -23.516 15.900 16.236 1.00 74.12 201 ASN A CA 1
ATOM 1587 C C . ASN A 1 201 ? -24.204 17.246 16.546 1.00 74.12 201 ASN A C 1
ATOM 1589 O O . ASN A 1 201 ? -25.316 17.497 16.085 1.00 74.12 201 ASN A O 1
ATOM 1593 N N . GLU A 1 202 ? -23.535 18.125 17.302 1.00 71.69 202 GLU A N 1
ATOM 1594 C CA . GLU A 1 202 ? -24.053 19.442 17.709 1.00 71.69 202 GLU A CA 1
ATOM 1595 C C . GLU A 1 202 ? -24.470 20.318 16.527 1.00 71.69 202 GLU A C 1
ATOM 1597 O O . GLU A 1 202 ? -25.479 21.011 16.616 1.00 71.69 202 GLU A O 1
ATOM 1602 N N . THR A 1 203 ? -23.767 20.245 15.394 1.00 77.44 203 THR A N 1
ATOM 1603 C CA . THR A 1 203 ? -24.140 20.988 14.183 1.00 77.44 203 THR A CA 1
ATOM 1604 C C . THR A 1 203 ? -25.437 20.456 13.582 1.00 77.44 203 THR A C 1
ATOM 1606 O O . THR A 1 203 ? -26.308 21.233 13.209 1.00 77.44 203 THR A O 1
ATOM 1609 N N . VAL A 1 204 ? -25.608 19.131 13.532 1.00 75.00 204 VAL A N 1
ATOM 1610 C CA . VAL A 1 204 ? -26.844 18.505 13.032 1.00 75.00 204 VAL A CA 1
ATOM 1611 C C . VAL A 1 204 ? -28.002 18.779 13.987 1.00 75.00 204 VAL A C 1
ATOM 1613 O O . VAL A 1 204 ? -29.103 19.077 13.535 1.00 75.00 204 VAL A O 1
ATOM 1616 N N . ARG A 1 205 ? -27.757 18.752 15.302 1.00 73.25 205 ARG A N 1
ATOM 1617 C CA . ARG A 1 205 ? -28.745 19.137 16.318 1.00 73.25 205 ARG A CA 1
ATOM 1618 C C . ARG A 1 205 ? -29.113 20.612 16.230 1.00 73.25 205 ARG A C 1
ATOM 1620 O O . ARG A 1 205 ? -30.290 20.914 16.359 1.00 73.25 205 ARG A O 1
ATOM 1627 N N . GLY A 1 206 ? -28.149 21.500 15.993 1.00 76.75 206 GLY A N 1
ATOM 1628 C CA . GLY A 1 206 ? -28.377 22.932 15.797 1.00 76.75 206 GLY A CA 1
ATOM 1629 C C . GLY A 1 206 ? -29.239 23.197 14.568 1.00 76.75 206 GLY A C 1
ATOM 1630 O O . GLY A 1 206 ? -30.303 23.788 14.687 1.00 76.75 206 GLY A O 1
ATOM 1631 N N . VAL A 1 207 ? -28.871 22.625 13.418 1.00 78.94 207 VAL A N 1
ATOM 1632 C CA . VAL A 1 207 ? -29.651 22.749 12.175 1.00 78.94 207 VAL A CA 1
ATOM 1633 C C . VAL A 1 207 ? -31.045 22.127 12.311 1.00 78.94 207 VAL A C 1
ATOM 1635 O O . VAL A 1 207 ? -32.027 22.710 11.855 1.00 78.94 207 VAL A O 1
ATOM 1638 N N . ALA A 1 208 ? -31.169 20.967 12.961 1.00 75.81 208 ALA A N 1
ATOM 1639 C CA . ALA A 1 208 ? -32.465 20.340 13.211 1.00 75.81 208 ALA A CA 1
ATOM 1640 C C . ALA A 1 208 ? -33.323 21.151 14.197 1.00 75.81 208 ALA A C 1
ATOM 1642 O O . ALA A 1 208 ? -34.531 21.256 14.001 1.00 75.81 208 ALA A O 1
ATOM 1643 N N . ALA A 1 209 ? -32.720 21.747 15.229 1.00 75.50 209 ALA A N 1
ATOM 1644 C CA . ALA A 1 209 ? -33.408 22.616 16.180 1.00 75.50 209 ALA A CA 1
ATOM 1645 C C . ALA A 1 209 ? -33.857 23.930 15.524 1.00 75.50 209 ALA A C 1
ATOM 1647 O O . ALA A 1 209 ? -34.979 24.376 15.765 1.00 75.50 209 ALA A O 1
ATOM 1648 N N . ASP A 1 210 ? -33.043 24.507 14.643 1.00 77.75 210 ASP A N 1
ATOM 1649 C CA . ASP A 1 210 ? -33.380 25.709 13.876 1.00 77.75 210 ASP A CA 1
ATOM 1650 C C . ASP A 1 210 ? -34.500 25.432 12.858 1.00 77.75 210 ASP A C 1
ATOM 1652 O O . ASP A 1 210 ? -35.452 26.212 12.727 1.00 77.75 210 ASP A O 1
ATOM 1656 N N . ALA A 1 211 ? -34.461 24.277 12.187 1.00 78.94 211 ALA A N 1
ATOM 1657 C CA . ALA A 1 211 ? -35.528 23.812 11.298 1.00 78.94 211 ALA A CA 1
ATOM 1658 C C . ALA A 1 211 ? -36.836 23.510 12.062 1.00 78.94 211 ALA A C 1
ATOM 1660 O O . ALA A 1 211 ? -37.928 23.892 11.636 1.00 78.94 211 ALA A O 1
ATOM 1661 N N . ALA A 1 212 ? -36.747 22.881 13.237 1.00 78.19 212 ALA A N 1
ATOM 1662 C CA . ALA A 1 212 ? -37.905 22.635 14.094 1.00 78.19 212 ALA A CA 1
ATOM 1663 C C . ALA A 1 212 ? -38.510 23.951 14.610 1.00 78.19 212 ALA A C 1
ATOM 1665 O O . ALA A 1 212 ? -39.723 24.139 14.551 1.00 78.19 212 ALA A O 1
ATOM 1666 N N . THR A 1 213 ? -37.678 24.904 15.034 1.00 75.88 213 THR A N 1
ATOM 1667 C CA . THR A 1 213 ? -38.129 26.211 15.537 1.00 75.88 213 THR A CA 1
ATOM 1668 C C . THR A 1 213 ? -38.777 27.052 14.437 1.00 75.88 213 THR A C 1
ATOM 1670 O O . THR A 1 213 ? -39.790 27.710 14.678 1.00 75.88 213 THR A O 1
ATOM 1673 N N . SER A 1 214 ? -38.239 27.019 13.216 1.00 75.38 214 SER A N 1
ATOM 1674 C CA . SER A 1 214 ? -38.839 27.706 12.066 1.00 75.38 214 SER A CA 1
ATOM 1675 C C . SER A 1 214 ? -40.180 27.086 11.662 1.00 75.38 214 SER A C 1
ATOM 1677 O O . SER A 1 214 ? -41.154 27.822 11.522 1.00 75.38 214 SER A O 1
ATOM 1679 N N . SER A 1 215 ? -40.286 25.754 11.594 1.00 76.00 215 SER A N 1
ATOM 1680 C CA . SER A 1 215 ? -41.568 25.077 11.325 1.00 76.00 215 SER A CA 1
ATOM 1681 C C . SER A 1 215 ? -42.624 25.316 12.417 1.00 76.00 215 SER A C 1
ATOM 1683 O O . SER A 1 215 ? -43.787 25.567 12.102 1.00 76.00 215 SER A O 1
ATOM 1685 N N . ALA A 1 216 ? -42.229 25.331 13.696 1.00 72.12 216 ALA A N 1
ATOM 1686 C CA . ALA A 1 216 ? -43.120 25.639 14.812 1.00 72.12 216 ALA A CA 1
ATOM 1687 C C . ALA A 1 216 ? -43.625 27.090 14.761 1.00 72.12 216 ALA A C 1
ATOM 1689 O O . ALA A 1 216 ? -44.809 27.335 14.985 1.00 72.12 216 ALA A O 1
ATOM 1690 N N . ARG A 1 217 ? -42.763 28.051 14.400 1.00 67.00 217 ARG A N 1
ATOM 1691 C CA . ARG A 1 217 ? -43.170 29.450 14.181 1.00 67.00 217 ARG A CA 1
ATOM 1692 C C . ARG A 1 217 ? -44.157 29.578 13.023 1.00 67.00 217 ARG A C 1
ATOM 1694 O O . ARG A 1 217 ? -45.134 30.303 13.166 1.00 67.00 217 ARG A O 1
ATOM 1701 N N . SER A 1 218 ? -43.949 28.849 11.927 1.00 66.88 218 SER A N 1
ATOM 1702 C CA . SER A 1 218 ? -44.871 28.821 10.784 1.00 66.88 218 SER A CA 1
ATOM 1703 C C . SER A 1 218 ? -46.222 28.170 11.109 1.00 66.88 218 SER A C 1
ATOM 1705 O O . SER A 1 218 ? -47.255 28.620 10.620 1.00 66.88 218 SER A O 1
ATOM 1707 N N . ALA A 1 219 ? -46.246 27.137 11.955 1.00 65.75 219 ALA A N 1
ATOM 1708 C CA . ALA A 1 219 ? -47.488 26.518 12.420 1.00 65.75 219 ALA A CA 1
ATOM 1709 C C . ALA A 1 219 ? -48.263 27.427 13.392 1.00 65.75 219 ALA A C 1
ATOM 1711 O O . ALA A 1 219 ? -49.491 27.488 13.342 1.00 65.75 219 ALA A O 1
ATOM 1712 N N . PHE A 1 220 ? -47.554 28.177 14.242 1.00 62.91 220 PHE A N 1
ATOM 1713 C CA . PHE A 1 220 ? -48.165 29.104 15.197 1.00 62.91 220 PHE A CA 1
ATOM 1714 C C . PHE A 1 220 ? -48.740 30.356 14.517 1.00 62.91 220 PHE A C 1
ATOM 1716 O O . PHE A 1 220 ? -49.799 30.837 14.911 1.00 62.91 220 PHE A O 1
ATOM 1723 N N . THR A 1 221 ? -48.102 30.856 13.453 1.00 59.19 221 THR A N 1
ATOM 1724 C CA . THR A 1 221 ? -48.647 31.959 12.643 1.00 59.19 221 THR A CA 1
ATOM 1725 C C . THR A 1 221 ? -49.774 31.519 11.702 1.00 59.19 221 THR A C 1
ATOM 1727 O O . THR A 1 221 ? -50.624 32.338 11.368 1.00 59.19 221 THR A O 1
ATOM 1730 N N . GLY A 1 222 ? -49.841 30.237 11.320 1.00 54.38 222 GLY A N 1
ATOM 1731 C CA . GLY A 1 222 ? -50.936 29.678 10.513 1.00 54.38 222 GLY A CA 1
ATOM 1732 C C . GLY A 1 222 ? -52.198 29.276 11.295 1.00 54.38 222 GLY A C 1
ATOM 1733 O O . GLY A 1 222 ? -53.271 29.179 10.704 1.00 54.38 222 GLY A O 1
ATOM 1734 N N . GLY A 1 223 ? -52.103 29.046 12.611 1.00 49.09 223 GLY A N 1
ATOM 1735 C CA . GLY A 1 223 ? -53.218 28.577 13.452 1.00 49.09 223 GLY A CA 1
ATOM 1736 C C . GLY A 1 223 ? -54.091 29.668 14.090 1.00 49.09 223 GLY A C 1
ATOM 1737 O O . GLY A 1 223 ? -55.153 29.355 14.621 1.00 49.09 223 GLY A O 1
ATOM 1738 N N . GLY A 1 224 ? -53.681 30.940 14.041 1.00 46.69 224 GLY A N 1
ATOM 1739 C CA . GLY A 1 224 ? -54.369 32.059 14.711 1.00 46.69 224 GLY A CA 1
ATOM 1740 C C . GLY A 1 224 ? -55.544 32.691 13.949 1.00 46.69 224 GLY A C 1
ATOM 1741 O O . GLY A 1 224 ? -56.053 33.717 14.3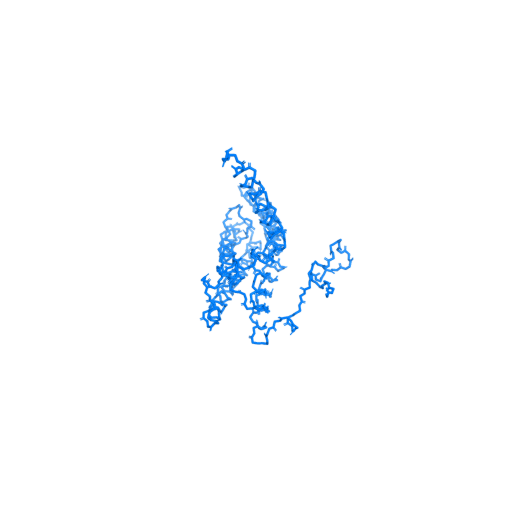83 1.00 46.69 224 GLY A O 1
ATOM 1742 N N . GLY A 1 225 ? -55.962 32.125 12.811 1.00 47.47 225 GLY A N 1
ATOM 1743 C CA . GLY A 1 225 ? -56.930 32.734 11.885 1.00 47.47 225 GLY A CA 1
ATOM 1744 C C . GLY A 1 225 ? -58.309 32.068 11.821 1.00 47.47 225 GLY A C 1
ATOM 1745 O O . GLY A 1 225 ? -58.868 31.964 10.732 1.00 47.47 225 GLY A O 1
ATOM 1746 N N . ARG A 1 226 ? -58.849 31.559 12.935 1.00 47.62 226 ARG A N 1
ATOM 1747 C CA . ARG A 1 226 ? -60.221 31.018 12.995 1.00 47.62 226 ARG A CA 1
ATOM 1748 C C . ARG A 1 226 ? -60.914 31.367 14.314 1.00 47.62 226 ARG A C 1
ATOM 1750 O O . ARG A 1 226 ? -60.992 30.499 15.172 1.00 47.62 226 ARG A O 1
ATOM 1757 N N . TYR A 1 227 ? -61.414 32.596 14.435 1.00 41.91 227 TYR A N 1
ATOM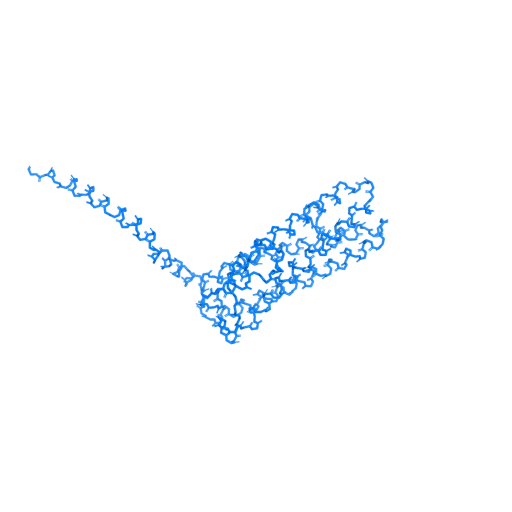 1758 C CA . TYR A 1 227 ? -62.606 32.972 15.212 1.00 41.91 227 TYR A CA 1
ATOM 1759 C C . TYR A 1 227 ? -63.218 34.228 14.596 1.00 41.91 227 TYR A C 1
ATOM 1761 O O . TYR A 1 227 ? -62.427 35.111 14.193 1.00 41.91 227 TYR A O 1
#

Mean predicted aligned error: 8.62 Å

Sequence (227 aa):
RNNNWPPLPSFCPVGPCFYQDFELEIPQEFRRIVRLGYYLWMAHVAAVLLINTLGTLAYFIEASSTDASTAGAVFGVSLLLCVILPPCSFICWFRPLYKAFKNDSSFNFFLFFLVFFVQFVILVVQCLGFNYLGSCGWINGTSMLKSNLGAAGFMLFIAACFTCLSVLDMILLIRVHRIYRSTGASFAKAKQEFSQGVLSNETVRGVAADAATSSARSAFTGGGGRY

Foldseek 3Di:
DDACPPVDPPPDPDDRPHHDDLVPQFDPVCSVLLVLLVVLLCCVQVPLLVLQLVLLVLCLVQPDPVCNVQSVLLNVLSVVCSPPVNVCVCVQASVLVSCCRRPVALLSLVSNLVVLVVVLVLLVCQLCSDTNNNHLHPVVLVVCCVGDVVSSVSSVVSSVSSVVSSVSSVVSSVVSVVVCVVSPRDPVRSVVVVVVVCVPDPVSVVVVVVVVVVVVVVVVVVPPPDD

Radius of gyration: 24.38 Å; Cα contacts (8 Å, |Δi|>4): 274; chains: 1; bounding box: 82×46×55 Å